Protein AF-A0A0B2RG25-F1 (afdb_monomer)

Solvent-accessible surface area (backbone atoms only — not comparable to full-atom values): 12872 Å² total; per-residue (Å²): 114,70,70,62,51,55,65,69,57,43,95,62,48,63,70,60,49,53,53,49,49,52,50,45,42,32,44,74,73,68,60,42,51,37,44,82,76,80,34,43,38,75,65,56,53,53,52,50,54,50,38,53,53,23,43,49,62,25,68,51,62,41,88,56,28,29,37,41,94,90,44,76,42,55,54,85,51,61,87,6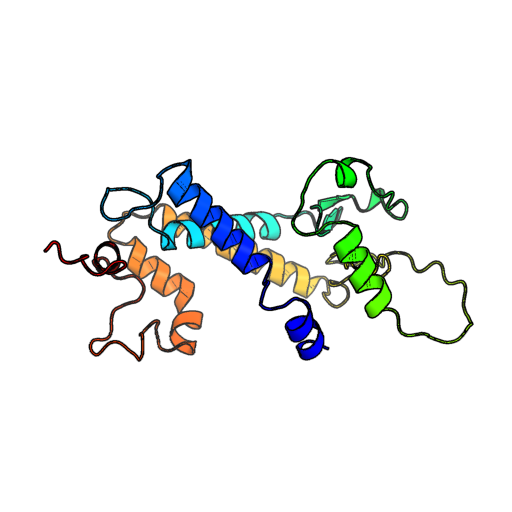9,76,65,79,59,75,78,67,77,79,59,95,51,98,77,37,67,67,58,47,50,55,51,33,64,68,69,54,69,97,69,75,97,80,77,96,64,86,65,59,59,60,84,48,60,35,34,28,51,36,85,71,37,75,46,38,38,76,24,61,85,40,47,66,70,54,46,52,51,51,28,48,52,27,37,50,49,22,54,51,50,51,55,43,74,71,44,60,77,88,55,31,34,65,47,49,50,63,74,41,38,73,61,26,67,76,53,60,54,51,42,58,92,91,46,98,64,85,50,66,72,52,48,84,63,63,55,74,67,83,60,80,79,77,79,82,127

Mean predicted aligned error: 12.82 Å

Foldseek 3Di:
DVVVCPVVCDVCPVVVVVLVVQVCCCVPPVVQDALPVVHDHSVNSVLVVLLCVLQDLLPDDLPQWAAEPVGIDGPVCPPCPPVPPVLVPDPDPCHPVNLVVVLVVPDDPDDDDDPDPLTQDRASHAYADSSDNSDGPCRPQHPVNSNVSSCVSNVLSVLSVVLVPDDPVCNLVSVCVSCVVVCVVVVQCADPPDPDGDHNRDPCVSPPPDDPPDDD

Organism: Glycine soja (NCBI:txid3848)

Sequence (216 aa):
MNFQVDQLVGKNHIFKHSIILIKAWCYYESRLLGGHHGLLSTYAVEILVLYIFLDYYGSFDWDHNYVSIWGPKPLSSLPEIAETPECDQGEFLLQKEFLRKYRNMCTFPSRASETMTHEFPVKFMNILDPLRNDNNLGRSVNIANLHRVRFALSYGARRLKQILTLPGENLGAALEKFFFSTLDRNGKGERADVVVPISPFYRSYFHLIFPKAKVD

Nearest PDB structures (foldseek):
  5a2y-assembly1_A  TM=8.322E-01  e=1.726E-01  Gallus gallus
  6p80-assembly1_A  TM=4.988E-01  e=1.009E-01  Escherichia coli MS 115-1
  6u7b-assembly1_A  TM=5.954E-01  e=1.726E-01  Escherichia coli MS 115-1
  7to3-assembly1_C  TM=7.030E-01  e=3.141E+00  Enterobacter cloacae

Secondary structure (DSSP, 8-state):
-HHHHHHHSTT--HHHHHHHHHHHIIIIIS--B-GGGTSB-HHHHHHHHHHHHHHHHHH--TTTEEEETTEEEEGGG-S-----GGGGSS--TT-HHHHHHHHHHH-----S-----------SS-BEETTEEEEETTTT--HHHHHHHHHHHHHHHHHHHHHHTS-HHHHHHHHHHHTHHHHHHTGGG--TT-SS---TT-GGGGTTSS------

Radius of gyration: 21.91 Å; Cα contacts (8 Å, |Δi|>4): 180; chains: 1; bounding box: 55×39×62 Å

InterPro domains:
  IPR058920 PAP/OAS1 substrate-binding-related domain [PF26180] (49-183)
  IPR058921 PAP/OAS1-related [PTHR45979] (4-194)

pLDDT: mean 72.46, std 18.89, range [28.72, 96.62]

Structure (mmCIF, N/CA/C/O backbone):
data_AF-A0A0B2RG25-F1
#
_entry.id   AF-A0A0B2RG25-F1
#
loop_
_atom_site.group_PDB
_atom_site.id
_atom_site.type_symbol
_atom_site.label_atom_id
_atom_site.label_alt_id
_atom_site.label_comp_id
_atom_site.label_asym_id
_atom_site.label_entity_id
_atom_site.label_seq_id
_atom_site.pdbx_PDB_ins_code
_atom_site.Cartn_x
_atom_site.Cartn_y
_atom_site.Cartn_z
_atom_site.occupancy
_atom_site.B_iso_or_equiv
_atom_site.auth_seq_id
_atom_site.auth_comp_id
_atom_site.auth_asym_id
_atom_site.auth_atom_id
_atom_site.pdbx_PDB_model_num
ATOM 1 N N . MET A 1 1 ? -10.586 -8.619 -20.896 1.00 34.94 1 MET A N 1
ATOM 2 C CA . MET A 1 1 ? -9.393 -8.988 -20.102 1.00 34.94 1 MET A CA 1
ATOM 3 C C . MET A 1 1 ? -9.720 -9.220 -18.625 1.00 34.94 1 MET A C 1
ATOM 5 O O . MET A 1 1 ? -9.490 -10.333 -18.186 1.00 34.94 1 MET A O 1
ATOM 9 N N . ASN A 1 2 ? -10.344 -8.283 -17.891 1.00 39.16 2 ASN A N 1
ATOM 10 C CA . ASN A 1 2 ? -10.716 -8.505 -16.473 1.00 39.16 2 ASN A CA 1
ATOM 11 C C . ASN A 1 2 ? -11.639 -9.720 -16.237 1.00 39.16 2 ASN A C 1
ATOM 13 O O . ASN A 1 2 ? -11.359 -10.539 -15.376 1.00 39.16 2 ASN A O 1
ATOM 17 N N . PHE A 1 3 ? -12.669 -9.918 -17.069 1.00 45.19 3 PHE A N 1
ATOM 18 C CA . PHE A 1 3 ? -13.659 -10.991 -16.859 1.00 45.19 3 PHE A CA 1
ATOM 19 C C . PHE A 1 3 ? -13.091 -12.421 -16.988 1.00 45.19 3 PHE A C 1
ATOM 21 O O . PHE A 1 3 ? -13.548 -13.338 -16.313 1.00 45.19 3 PHE A O 1
ATOM 28 N N . GLN A 1 4 ? -12.081 -12.616 -17.844 1.00 41.62 4 GLN A N 1
ATOM 29 C CA . GLN A 1 4 ? -11.434 -13.921 -18.045 1.00 41.62 4 GLN A CA 1
ATOM 30 C C . GLN A 1 4 ? -10.425 -14.236 -16.937 1.00 41.62 4 GLN A C 1
ATOM 32 O O . GLN A 1 4 ? -10.279 -15.395 -16.568 1.00 41.62 4 GLN A O 1
ATOM 37 N N . VAL A 1 5 ? -9.769 -13.216 -16.373 1.00 44.12 5 VAL A N 1
ATOM 38 C CA . VAL A 1 5 ? -8.895 -13.379 -15.202 1.00 44.12 5 VAL A CA 1
ATOM 39 C C . VAL A 1 5 ? -9.740 -13.683 -13.960 1.00 44.12 5 VAL A C 1
ATOM 41 O O . VAL A 1 5 ? -9.442 -14.639 -13.251 1.00 44.12 5 VAL A O 1
ATOM 44 N N . ASP A 1 6 ? -10.855 -12.971 -13.759 1.00 43.62 6 ASP A N 1
ATOM 45 C CA . ASP A 1 6 ? -11.772 -13.192 -12.630 1.00 43.62 6 ASP A CA 1
ATOM 46 C C . ASP A 1 6 ? -12.482 -14.561 -12.674 1.00 43.62 6 ASP A C 1
ATOM 48 O O . ASP A 1 6 ? -12.723 -15.167 -11.629 1.00 43.62 6 ASP A O 1
ATOM 52 N N . GLN A 1 7 ? -12.791 -15.096 -13.864 1.00 48.22 7 GLN A N 1
ATOM 53 C CA . GLN A 1 7 ? -13.348 -16.450 -14.000 1.00 48.22 7 GLN A CA 1
ATOM 54 C C . GLN A 1 7 ? -12.332 -17.559 -13.683 1.00 48.22 7 GLN A C 1
ATOM 56 O O . GLN A 1 7 ? -12.734 -18.630 -13.232 1.00 48.22 7 GLN A O 1
ATOM 61 N N . LEU A 1 8 ? -11.035 -17.323 -13.912 1.00 43.50 8 LEU A N 1
ATOM 62 C CA . LEU A 1 8 ? -10.010 -18.374 -13.912 1.00 43.50 8 LEU A CA 1
ATOM 63 C C . LEU A 1 8 ? -9.075 -18.354 -12.698 1.00 43.50 8 LEU A C 1
ATOM 65 O O . LEU A 1 8 ? -8.492 -19.377 -12.350 1.00 43.50 8 LEU A O 1
ATOM 69 N N . VAL A 1 9 ? -8.958 -17.212 -12.016 1.00 47.94 9 VAL A N 1
ATOM 70 C CA . VAL A 1 9 ? -8.419 -17.128 -10.646 1.00 47.94 9 VAL A CA 1
ATOM 71 C C . VAL A 1 9 ? -9.368 -17.836 -9.661 1.00 47.94 9 VAL A C 1
ATOM 73 O O . VAL A 1 9 ? -9.008 -18.106 -8.518 1.00 47.94 9 VAL A O 1
ATOM 76 N N . GLY A 1 10 ? -10.591 -18.177 -10.090 1.00 46.78 10 GLY A N 1
ATOM 77 C CA . GLY A 1 10 ? -11.680 -18.480 -9.174 1.00 46.78 10 GLY A CA 1
ATOM 78 C C . GLY A 1 10 ? -11.941 -17.257 -8.297 1.00 46.78 10 GLY A C 1
ATOM 79 O O . GLY A 1 10 ? -11.317 -16.210 -8.440 1.00 46.78 10 GLY A O 1
ATOM 80 N N . LYS A 1 11 ? -12.813 -17.357 -7.303 1.00 47.22 11 LYS A N 1
ATOM 81 C CA . LYS A 1 11 ? -13.028 -16.266 -6.336 1.00 47.22 11 LYS A CA 1
ATOM 82 C C . LYS A 1 11 ? -11.799 -16.010 -5.423 1.00 47.22 11 LYS A C 1
ATOM 84 O O . LYS A 1 11 ? -11.945 -15.427 -4.347 1.00 47.22 11 LYS A O 1
ATOM 89 N N . ASN A 1 12 ? -10.589 -16.415 -5.830 1.00 50.66 12 ASN A N 1
ATOM 90 C CA . ASN A 1 12 ? -9.350 -16.341 -5.064 1.00 50.66 12 ASN A CA 1
ATOM 91 C C . ASN A 1 12 ? -8.683 -14.972 -5.184 1.00 50.66 12 ASN A C 1
ATOM 93 O O . ASN A 1 12 ? -7.599 -14.805 -5.733 1.00 50.66 12 ASN A O 1
ATOM 97 N N . HIS A 1 13 ? -9.334 -13.954 -4.626 1.00 60.03 13 HIS A N 1
ATOM 98 C CA . HIS A 1 13 ? -8.718 -12.641 -4.493 1.00 60.03 13 HIS A CA 1
ATOM 99 C C . HIS A 1 13 ? -7.569 -12.720 -3.482 1.00 60.03 13 HIS A C 1
ATOM 101 O O . HIS A 1 13 ? -7.829 -12.807 -2.282 1.00 60.03 13 HIS A O 1
ATOM 107 N N . ILE A 1 14 ? -6.322 -12.670 -3.955 1.00 67.25 14 ILE A N 1
ATOM 108 C CA . ILE A 1 14 ? -5.106 -12.785 -3.128 1.00 67.25 14 ILE A CA 1
ATOM 109 C C . ILE A 1 14 ? -5.163 -11.812 -1.949 1.00 67.25 14 ILE A C 1
ATOM 111 O O . ILE A 1 14 ? -5.012 -12.222 -0.808 1.00 67.25 14 ILE A O 1
ATOM 115 N N . PHE A 1 15 ? -5.529 -10.553 -2.199 1.00 67.25 15 PHE A N 1
ATOM 116 C CA . PHE A 1 15 ? -5.671 -9.547 -1.146 1.00 67.25 15 PHE A CA 1
ATOM 117 C C . PHE A 1 15 ? -6.743 -9.900 -0.099 1.00 67.25 15 PHE A C 1
ATOM 119 O O . PHE A 1 15 ? -6.515 -9.749 1.100 1.00 67.25 15 PHE A O 1
ATOM 126 N N . LYS A 1 16 ? -7.904 -10.422 -0.527 1.00 64.25 16 LYS A N 1
ATOM 127 C CA . LYS A 1 16 ? -8.953 -10.855 0.413 1.00 64.25 16 LYS A CA 1
ATOM 128 C C . LYS A 1 16 ? -8.481 -12.060 1.228 1.00 64.25 16 LYS A C 1
ATOM 130 O O . LYS A 1 16 ? -8.735 -12.094 2.424 1.00 64.25 16 LYS A O 1
ATOM 135 N N . HIS A 1 17 ? -7.759 -12.998 0.613 1.00 66.50 17 HIS A N 1
ATOM 136 C CA . HIS A 1 17 ? -7.166 -14.142 1.308 1.00 66.50 17 HIS A CA 1
ATOM 137 C C . HIS A 1 17 ? -6.087 -13.705 2.297 1.00 66.50 17 HIS A C 1
ATOM 139 O O . HIS A 1 17 ? -6.098 -14.187 3.419 1.00 66.50 17 HIS A O 1
ATOM 145 N N . SER A 1 18 ? -5.225 -12.745 1.951 1.00 75.44 18 SER A N 1
ATOM 146 C CA . SER A 1 18 ? -4.244 -12.178 2.884 1.00 75.44 18 SER A CA 1
ATOM 147 C C . SER A 1 18 ? -4.927 -11.546 4.098 1.00 75.44 18 SER A C 1
ATOM 149 O O . SER A 1 18 ? -4.541 -11.830 5.226 1.00 75.44 18 SER A O 1
ATOM 151 N N . ILE A 1 19 ? -5.995 -10.763 3.897 1.00 76.19 19 ILE A N 1
ATOM 152 C CA . ILE A 1 19 ? -6.784 -10.206 5.009 1.00 76.19 19 ILE A CA 1
ATOM 153 C C . ILE A 1 19 ? -7.444 -11.320 5.834 1.00 76.19 19 ILE A C 1
ATOM 155 O O . ILE A 1 19 ? -7.434 -11.253 7.060 1.00 76.19 19 ILE A O 1
ATOM 159 N N . ILE A 1 20 ? -8.012 -12.345 5.191 1.00 73.62 20 ILE A N 1
ATOM 160 C CA . ILE A 1 20 ? -8.631 -13.488 5.878 1.00 73.62 20 ILE A CA 1
ATOM 161 C C . ILE A 1 20 ? -7.594 -14.267 6.691 1.00 73.62 20 ILE A C 1
ATOM 163 O O . ILE A 1 20 ? -7.885 -14.612 7.827 1.00 73.62 20 ILE A O 1
ATOM 167 N N . LEU A 1 21 ? -6.394 -14.505 6.160 1.00 76.50 21 LEU A N 1
ATOM 168 C CA . LEU A 1 21 ? -5.313 -15.205 6.856 1.00 76.50 21 LEU A CA 1
ATOM 169 C C . LEU A 1 21 ? -4.800 -14.404 8.051 1.00 76.50 21 LEU A C 1
ATOM 171 O O . LEU A 1 21 ? -4.651 -14.967 9.130 1.00 76.50 21 LEU A O 1
ATOM 175 N N . ILE A 1 22 ? -4.611 -13.088 7.898 1.00 79.50 22 ILE A N 1
ATOM 176 C CA . ILE A 1 22 ? -4.257 -12.203 9.017 1.00 79.50 22 ILE A CA 1
ATOM 177 C C . ILE A 1 22 ? -5.343 -12.281 10.095 1.00 79.50 22 ILE A C 1
ATOM 179 O O . ILE A 1 22 ? -5.039 -12.489 11.266 1.00 79.50 22 ILE A O 1
ATOM 183 N N . LYS A 1 23 ? -6.623 -12.195 9.710 1.00 74.44 23 LYS A N 1
ATOM 184 C CA . LYS A 1 23 ? -7.743 -12.352 10.647 1.00 74.44 23 LYS A CA 1
ATOM 185 C C . LYS A 1 23 ? -7.765 -13.736 11.299 1.00 74.44 23 LYS A C 1
ATOM 187 O O . LYS A 1 23 ? -7.984 -13.821 12.499 1.00 74.44 23 LYS A O 1
ATOM 192 N N . ALA A 1 24 ? -7.529 -14.805 10.545 1.00 71.44 24 ALA A N 1
ATOM 193 C CA . ALA A 1 24 ? -7.516 -16.172 11.053 1.00 71.44 24 ALA A CA 1
ATOM 194 C C . ALA A 1 24 ? -6.384 -16.372 12.065 1.00 71.44 24 ALA A C 1
ATOM 196 O O . ALA A 1 24 ? -6.633 -16.894 13.144 1.00 71.44 24 ALA A O 1
ATOM 197 N N . TRP A 1 25 ? -5.180 -15.872 11.786 1.00 79.88 25 TRP A N 1
ATOM 198 C CA . TRP A 1 25 ? -4.069 -15.903 12.737 1.00 79.88 25 TRP A CA 1
ATOM 199 C C . TRP A 1 25 ? -4.361 -15.061 13.989 1.00 79.88 25 TRP A C 1
ATOM 201 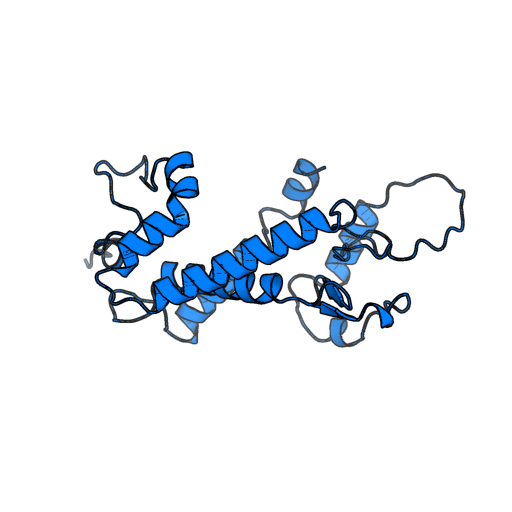O O . TRP A 1 25 ? -4.117 -15.495 15.117 1.00 79.88 25 TRP A O 1
ATOM 211 N N . CYS A 1 26 ? -4.953 -13.873 13.820 1.00 77.62 26 CYS A N 1
ATOM 212 C CA . CYS A 1 26 ? -5.373 -13.054 14.955 1.00 77.62 26 CYS A CA 1
ATOM 213 C C . CYS A 1 26 ? -6.459 -13.740 15.806 1.00 77.62 26 CYS A C 1
ATOM 215 O O . CYS A 1 26 ? -6.506 -13.534 17.015 1.00 77.62 26 CYS A O 1
ATOM 217 N N . TYR A 1 27 ? -7.329 -14.550 15.200 1.00 70.81 27 TYR A N 1
ATOM 218 C CA . TYR A 1 27 ? -8.429 -15.225 15.889 1.00 70.81 27 TYR A CA 1
ATOM 219 C C . TYR A 1 27 ? -8.002 -16.550 16.528 1.00 70.81 27 TYR A C 1
ATOM 221 O O . TYR A 1 27 ? -8.159 -16.736 17.733 1.00 70.81 27 TYR A O 1
ATOM 229 N N . TYR A 1 28 ? -7.469 -17.467 15.723 1.00 66.38 28 TYR A N 1
ATOM 230 C CA . TYR A 1 28 ? -7.209 -18.849 16.113 1.00 66.38 28 TYR A CA 1
ATOM 231 C C . TYR A 1 28 ? -5.872 -19.015 16.835 1.00 66.38 28 TYR A C 1
ATOM 233 O O . TYR A 1 28 ? -5.821 -19.723 17.838 1.00 66.38 28 TYR A O 1
ATOM 241 N N . GLU A 1 29 ? -4.820 -18.334 16.375 1.00 73.75 29 GLU A N 1
ATOM 242 C CA . GLU A 1 29 ? -3.462 -18.558 16.886 1.00 73.75 29 GLU A CA 1
ATOM 243 C C . GLU A 1 29 ? -3.130 -17.636 18.059 1.00 73.75 29 GLU A C 1
ATOM 245 O O . GLU A 1 29 ? -2.776 -18.081 19.147 1.00 73.75 29 GLU A O 1
ATOM 250 N N . SER A 1 30 ? -3.279 -16.327 17.865 1.00 75.25 30 SER A N 1
ATOM 251 C CA . SER A 1 30 ? -2.853 -15.335 18.863 1.00 75.25 30 SER A CA 1
ATOM 252 C C . SER A 1 30 ? -3.959 -14.913 19.832 1.00 75.25 30 SER A C 1
ATOM 254 O O . SER A 1 30 ? -3.673 -14.240 20.821 1.00 75.25 30 SER A O 1
ATOM 256 N N . ARG A 1 31 ? -5.216 -15.312 19.570 1.00 80.12 31 ARG A N 1
ATOM 257 C CA . ARG A 1 31 ? -6.408 -14.933 20.354 1.00 80.12 31 ARG A CA 1
ATOM 258 C C . ARG A 1 31 ? -6.488 -13.421 20.603 1.00 80.12 31 ARG A C 1
ATOM 260 O O . ARG A 1 31 ? -6.896 -12.974 21.668 1.00 80.12 31 ARG A O 1
ATOM 267 N N . LEU A 1 32 ? -6.079 -12.633 19.611 1.00 75.69 32 LEU A N 1
ATOM 268 C CA . LEU A 1 32 ? -6.083 -11.172 19.634 1.00 75.69 32 LEU A CA 1
ATOM 269 C C . LEU A 1 32 ? -7.393 -10.578 19.118 1.00 75.69 32 LEU A C 1
ATOM 271 O O . LEU A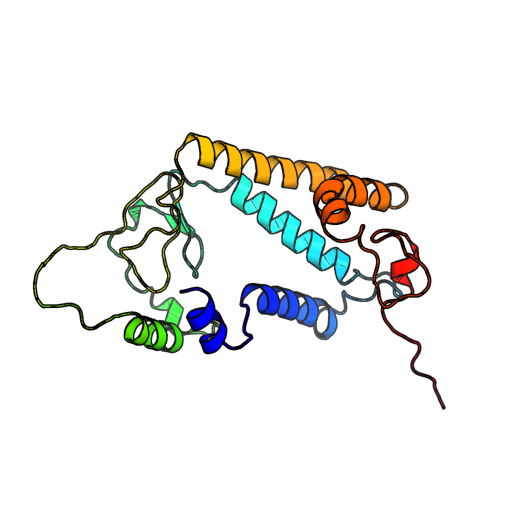 1 32 ? -7.539 -9.360 19.159 1.00 75.69 32 LEU A O 1
ATOM 275 N N . LEU A 1 33 ? -8.334 -11.391 18.624 1.00 72.94 33 LEU A N 1
ATOM 276 C CA . LEU A 1 33 ? -9.627 -10.923 18.127 1.00 72.94 33 LEU A CA 1
ATOM 277 C C . LEU A 1 33 ? -10.759 -11.173 19.120 1.00 72.94 33 LEU A C 1
ATOM 279 O O . LEU A 1 33 ? -10.980 -12.294 19.563 1.00 72.94 33 LEU A O 1
ATOM 283 N N . GLY A 1 34 ? -11.525 -10.123 19.412 1.00 64.75 34 GLY A N 1
ATOM 284 C CA . GLY A 1 34 ? -12.665 -10.203 20.320 1.00 64.75 34 GLY A CA 1
ATOM 285 C C . GLY A 1 34 ? -12.928 -8.883 21.024 1.00 64.75 34 GLY A C 1
ATOM 286 O O . GLY A 1 34 ? -12.651 -8.756 22.212 1.00 64.75 34 GLY A O 1
ATOM 287 N N . GLY A 1 35 ? -13.508 -7.913 20.312 1.00 60.56 35 GLY A N 1
ATOM 288 C CA . GLY A 1 35 ? -13.833 -6.595 20.872 1.00 60.56 35 GLY A CA 1
ATOM 289 C C . GLY A 1 35 ? -14.627 -6.647 22.190 1.00 60.56 35 GLY A C 1
ATOM 290 O O . GLY A 1 35 ? -14.431 -5.803 23.056 1.00 60.56 35 GLY A O 1
ATOM 291 N N . HIS A 1 36 ? -15.454 -7.684 22.372 1.00 55.62 36 HIS A N 1
ATOM 292 C CA . HIS A 1 36 ? -16.180 -7.989 23.619 1.00 55.62 36 HIS A CA 1
ATOM 293 C C . HIS A 1 36 ? -15.331 -8.340 24.815 1.00 55.62 36 HIS A C 1
ATOM 295 O O . HIS A 1 36 ? -15.744 -8.148 25.953 1.00 55.62 36 HIS A O 1
ATOM 301 N N . HIS A 1 37 ? -14.169 -8.903 24.547 1.00 61.69 37 HIS A N 1
ATOM 302 C CA . HIS A 1 37 ? -13.262 -9.440 25.541 1.00 61.69 37 HIS A CA 1
ATOM 303 C C . HIS A 1 37 ? -12.077 -8.492 25.771 1.00 61.69 37 HIS A C 1
ATOM 305 O O . HIS A 1 37 ? -11.067 -8.906 26.326 1.00 61.69 37 HIS A O 1
ATOM 311 N N . GLY A 1 38 ? -12.184 -7.229 25.329 1.00 60.34 38 GLY A N 1
ATOM 312 C CA . GLY A 1 38 ? -11.096 -6.249 25.411 1.00 60.34 38 GLY A CA 1
ATOM 313 C C . GLY A 1 38 ? -9.961 -6.496 24.411 1.00 60.34 38 GLY A C 1
ATOM 314 O O . GLY A 1 38 ? -8.867 -5.970 24.589 1.00 60.34 38 GLY A O 1
ATOM 315 N N . LEU A 1 39 ? -10.208 -7.299 23.372 1.00 72.12 39 LEU A N 1
ATOM 316 C CA . LEU A 1 39 ? -9.246 -7.648 22.326 1.00 72.12 39 LEU A CA 1
ATOM 317 C C . LEU A 1 39 ? -9.517 -6.836 21.044 1.00 72.12 39 LEU A C 1
ATOM 319 O O . LEU A 1 39 ? -10.503 -6.101 20.952 1.00 72.12 39 LEU A O 1
ATOM 323 N N . LEU A 1 40 ? -8.658 -6.947 20.026 1.00 71.31 40 LEU A N 1
ATOM 324 C CA . LEU A 1 40 ? -8.816 -6.196 18.778 1.00 71.31 40 LEU A CA 1
ATOM 325 C C . LEU A 1 40 ? -10.121 -6.582 18.069 1.00 71.31 40 LEU A C 1
ATOM 327 O O . LEU A 1 40 ? -10.526 -7.745 18.019 1.00 71.31 40 LEU A O 1
ATOM 331 N N . SER A 1 41 ? -10.805 -5.598 17.490 1.00 78.12 41 SER A N 1
ATOM 332 C CA . SER A 1 41 ? -11.904 -5.882 16.570 1.00 78.12 41 SER A CA 1
ATOM 333 C C . SER A 1 41 ? -11.349 -6.296 15.205 1.00 78.12 41 SER A C 1
ATOM 335 O O . SER A 1 41 ? -10.248 -5.908 14.811 1.00 78.12 41 SER A O 1
ATOM 337 N N . THR A 1 42 ? -12.132 -7.056 14.440 1.00 73.31 42 THR A N 1
ATOM 338 C CA . THR A 1 42 ? -11.805 -7.387 13.041 1.00 73.31 42 THR A CA 1
ATOM 339 C C . THR A 1 42 ? -11.582 -6.133 12.200 1.00 73.31 42 THR A C 1
ATOM 341 O O . THR A 1 42 ? -10.707 -6.108 11.341 1.00 73.31 42 THR A O 1
ATOM 344 N N . TYR A 1 43 ? -12.336 -5.083 12.507 1.00 75.06 43 TYR A N 1
ATOM 345 C CA . TYR A 1 43 ? -12.213 -3.766 11.912 1.00 75.06 43 TYR A CA 1
ATOM 346 C C . TYR A 1 43 ? -10.883 -3.074 12.261 1.00 75.06 43 TYR A C 1
ATOM 348 O O . TYR A 1 43 ? -10.230 -2.506 11.388 1.00 75.06 43 TYR A O 1
ATOM 356 N N . ALA A 1 44 ? -10.419 -3.173 13.513 1.00 75.75 44 ALA A N 1
ATOM 357 C CA . ALA A 1 44 ? -9.111 -2.642 13.900 1.00 75.75 44 ALA A CA 1
ATOM 358 C C . ALA A 1 44 ? -7.976 -3.300 13.100 1.00 75.75 44 ALA A C 1
ATOM 360 O O . ALA A 1 44 ? -7.072 -2.606 12.641 1.00 75.75 44 ALA A O 1
ATOM 361 N N . VAL A 1 45 ? -8.056 -4.612 12.855 1.00 80.31 45 VAL A N 1
ATOM 362 C CA . VAL A 1 45 ? -7.078 -5.325 12.018 1.00 80.31 45 VAL A CA 1
ATOM 363 C C . VAL A 1 45 ? -7.074 -4.800 10.579 1.00 80.31 45 VAL A C 1
ATOM 365 O O . VAL A 1 45 ? -6.008 -4.565 10.018 1.00 80.31 45 VAL A O 1
ATOM 368 N N . GLU A 1 46 ? -8.239 -4.547 9.984 1.00 82.94 46 GLU A N 1
ATOM 369 C CA . GLU A 1 46 ? -8.330 -3.980 8.629 1.00 82.94 46 GLU A CA 1
ATOM 370 C C . GLU A 1 46 ? -7.725 -2.575 8.541 1.00 82.94 46 GLU A C 1
ATOM 372 O O . GLU A 1 46 ? -7.006 -2.264 7.590 1.00 82.94 46 GLU A O 1
ATOM 377 N N . ILE A 1 47 ? -7.967 -1.741 9.554 1.00 84.56 47 ILE A N 1
ATOM 378 C CA . ILE A 1 47 ? -7.404 -0.390 9.627 1.00 84.56 47 ILE A CA 1
ATOM 379 C C . ILE A 1 47 ? -5.884 -0.422 9.790 1.00 84.56 47 ILE A C 1
ATOM 381 O O . ILE A 1 47 ? -5.193 0.384 9.166 1.00 84.56 47 ILE A O 1
ATOM 385 N N . LEU A 1 48 ? -5.347 -1.374 10.557 1.00 85.25 48 LEU A N 1
ATOM 386 C CA . LEU A 1 48 ? -3.903 -1.578 10.675 1.00 85.25 48 LEU A CA 1
ATOM 387 C C . LEU A 1 48 ? -3.282 -2.036 9.351 1.00 85.25 48 LEU A C 1
ATOM 389 O O . LEU A 1 48 ? -2.254 -1.495 8.948 1.00 85.25 48 LEU A O 1
ATOM 393 N N . VAL A 1 49 ? -3.919 -2.972 8.639 1.00 87.75 49 VAL A N 1
ATOM 394 C CA . VAL A 1 49 ? -3.457 -3.417 7.312 1.00 87.75 49 VAL A CA 1
ATOM 395 C C . VAL A 1 49 ? -3.435 -2.250 6.324 1.00 87.75 49 VAL A C 1
ATOM 397 O O . VAL A 1 49 ? -2.447 -2.065 5.612 1.00 87.75 49 VAL A O 1
ATOM 400 N N . LEU A 1 50 ? -4.484 -1.421 6.311 1.00 87.88 50 LEU A N 1
ATOM 401 C CA . LEU A 1 50 ? -4.514 -0.213 5.489 1.00 87.88 50 LEU A CA 1
ATOM 402 C C . LEU A 1 50 ? -3.400 0.765 5.884 1.00 87.88 50 LEU A C 1
ATOM 404 O O . LEU A 1 50 ? -2.715 1.284 5.007 1.00 87.88 50 LEU A O 1
ATOM 408 N N . TYR A 1 51 ? -3.202 1.012 7.181 1.00 88.12 51 TYR A N 1
ATOM 409 C CA . TYR A 1 51 ? -2.150 1.904 7.669 1.00 88.12 51 TYR A CA 1
ATOM 410 C C . TYR A 1 51 ? -0.762 1.461 7.194 1.00 88.12 51 TYR A C 1
ATOM 412 O O . TYR A 1 51 ? -0.036 2.270 6.620 1.00 88.12 51 TYR A O 1
ATOM 420 N N . ILE A 1 52 ? -0.432 0.177 7.363 1.00 87.25 52 ILE A N 1
ATOM 421 C CA . ILE A 1 52 ? 0.845 -0.401 6.926 1.00 87.25 52 ILE A CA 1
ATOM 422 C C . ILE A 1 52 ? 1.028 -0.217 5.417 1.00 87.25 52 ILE A C 1
ATOM 424 O O . ILE A 1 52 ? 2.092 0.207 4.972 1.00 87.25 52 ILE A O 1
ATOM 428 N N . PHE A 1 53 ? -0.016 -0.479 4.625 1.00 90.12 53 PHE A N 1
ATOM 429 C CA . PHE A 1 53 ? 0.032 -0.296 3.175 1.00 90.12 53 PHE A CA 1
ATOM 430 C C . PHE A 1 53 ? 0.321 1.162 2.778 1.00 90.12 53 PHE A C 1
ATOM 432 O O . PHE A 1 53 ? 1.178 1.417 1.929 1.00 90.12 53 PHE A O 1
ATOM 439 N N . LEU A 1 54 ? -0.391 2.119 3.385 1.00 91.88 54 LEU A N 1
ATOM 440 C CA . LEU A 1 54 ? -0.232 3.547 3.099 1.00 91.88 54 LEU A CA 1
ATOM 441 C C . LEU A 1 54 ? 1.168 4.048 3.476 1.00 91.88 54 LEU A C 1
ATOM 443 O O . LEU A 1 54 ? 1.783 4.784 2.704 1.00 91.88 54 LEU A O 1
ATOM 447 N N . ASP A 1 55 ? 1.659 3.654 4.651 1.00 90.94 55 ASP A N 1
ATOM 448 C CA . ASP A 1 55 ? 2.958 4.073 5.182 1.00 90.94 55 ASP A CA 1
ATOM 449 C C . ASP A 1 55 ? 4.112 3.520 4.334 1.00 90.94 55 ASP A C 1
ATOM 451 O O . ASP A 1 55 ? 5.000 4.266 3.903 1.00 90.94 55 ASP A O 1
ATOM 455 N N . TYR A 1 56 ? 4.033 2.231 3.992 1.00 92.06 56 TYR A N 1
ATOM 456 C CA . TYR A 1 56 ? 5.031 1.551 3.176 1.00 92.06 56 TYR A CA 1
ATOM 457 C C . TYR A 1 56 ? 5.140 2.168 1.777 1.00 92.06 56 TYR A C 1
ATOM 459 O O . TYR A 1 56 ? 6.201 2.653 1.392 1.00 92.06 56 TYR A O 1
ATOM 467 N N . TYR A 1 57 ? 4.045 2.222 1.010 1.00 92.25 57 TYR A N 1
ATOM 468 C CA . TYR A 1 57 ? 4.104 2.709 -0.375 1.00 92.25 57 TYR A CA 1
ATOM 469 C C . TYR A 1 57 ? 4.170 4.237 -0.504 1.00 92.25 57 TYR A C 1
ATOM 471 O O . TYR A 1 57 ? 4.575 4.743 -1.555 1.00 92.25 57 TYR A O 1
ATOM 479 N N . GLY A 1 58 ? 3.809 4.985 0.544 1.00 90.69 58 GLY A N 1
ATOM 480 C CA . GLY A 1 58 ? 4.009 6.434 0.600 1.00 90.69 58 GLY A CA 1
ATOM 481 C C . GLY A 1 58 ? 5.484 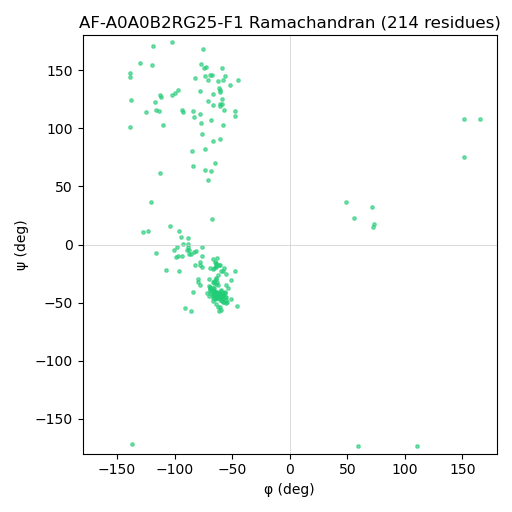6.825 0.704 1.00 90.69 58 GLY A C 1
ATOM 482 O O . GLY A 1 58 ? 5.914 7.787 0.061 1.00 90.69 58 GLY A O 1
ATOM 483 N N . SER A 1 59 ? 6.259 6.049 1.465 1.00 91.31 59 SER A N 1
ATOM 484 C CA . SER A 1 59 ? 7.694 6.264 1.683 1.00 91.31 59 SER A CA 1
ATOM 485 C C . SER A 1 59 ? 8.599 5.430 0.771 1.00 91.31 59 SER A C 1
ATOM 487 O O . SER A 1 59 ? 9.792 5.714 0.698 1.00 91.31 59 SER A O 1
ATOM 489 N N . PHE A 1 60 ? 8.041 4.461 0.037 1.00 93.25 60 PHE A N 1
ATOM 490 C CA . PHE A 1 60 ? 8.785 3.565 -0.845 1.00 93.25 60 PHE A CA 1
ATOM 491 C C . PHE A 1 60 ? 9.704 4.305 -1.823 1.00 93.25 60 PHE A C 1
ATOM 493 O O . PHE A 1 60 ? 9.322 5.302 -2.445 1.00 93.25 60 PHE A O 1
ATOM 500 N N . ASP A 1 61 ? 10.918 3.794 -1.986 1.00 94.12 61 ASP A N 1
ATOM 501 C CA . ASP A 1 61 ? 11.926 4.350 -2.880 1.00 94.12 61 ASP A CA 1
ATOM 502 C C . ASP A 1 61 ? 11.735 3.838 -4.316 1.00 94.12 61 ASP A C 1
ATOM 504 O O . ASP A 1 61 ? 12.388 2.896 -4.769 1.00 94.12 61 ASP A O 1
ATOM 508 N N . TRP A 1 62 ? 10.789 4.469 -5.013 1.00 94.06 62 TRP A N 1
ATOM 509 C CA . TRP A 1 62 ? 10.461 4.204 -6.416 1.00 94.06 62 TRP A CA 1
ATOM 510 C C . TRP A 1 62 ? 11.601 4.528 -7.395 1.00 94.06 62 TRP A C 1
ATOM 512 O O . TRP A 1 62 ? 11.578 4.023 -8.517 1.00 94.06 62 TRP A O 1
ATOM 522 N N . ASP A 1 63 ? 12.580 5.338 -6.979 1.00 93.75 63 ASP A N 1
ATOM 523 C CA . ASP A 1 63 ? 13.667 5.805 -7.843 1.00 93.75 63 ASP A CA 1
ATOM 524 C C . ASP A 1 63 ? 14.753 4.736 -8.015 1.00 93.75 63 ASP A C 1
ATOM 526 O O . ASP A 1 63 ? 15.375 4.651 -9.073 1.00 93.75 63 ASP A O 1
ATOM 530 N N . HIS A 1 64 ? 14.939 3.881 -7.003 1.00 94.00 64 HIS A N 1
ATOM 531 C CA . HIS A 1 64 ? 15.971 2.838 -7.010 1.00 94.00 64 HIS A CA 1
ATOM 532 C C . HIS A 1 64 ? 15.416 1.414 -6.983 1.00 94.00 64 HIS A C 1
ATOM 534 O O . HIS A 1 64 ? 16.189 0.467 -7.135 1.00 94.00 64 HIS A O 1
ATOM 540 N N . ASN A 1 65 ? 14.104 1.228 -6.809 1.00 93.19 65 ASN A N 1
ATOM 541 C CA . ASN A 1 65 ? 13.501 -0.095 -6.649 1.00 93.19 65 ASN A CA 1
ATOM 542 C C . ASN A 1 65 ? 12.307 -0.331 -7.580 1.00 93.19 65 ASN A C 1
ATOM 544 O O . ASN A 1 65 ? 11.608 0.588 -8.009 1.00 93.19 65 ASN A O 1
ATOM 548 N N . TYR A 1 66 ? 12.038 -1.608 -7.836 1.00 92.19 66 TYR A N 1
ATOM 549 C CA . TYR A 1 66 ? 10.793 -2.092 -8.417 1.00 92.19 66 TYR A CA 1
ATOM 550 C C . TYR A 1 66 ? 10.090 -3.056 -7.463 1.00 92.19 66 TYR A C 1
ATOM 552 O O . TYR A 1 66 ? 10.711 -3.701 -6.619 1.00 92.19 66 TYR A O 1
ATOM 560 N N . VAL A 1 67 ? 8.772 -3.156 -7.594 1.00 91.62 67 VAL A N 1
ATOM 561 C CA . VAL A 1 67 ? 7.939 -4.060 -6.799 1.00 91.62 67 VAL A CA 1
ATOM 562 C C . VAL A 1 67 ? 7.641 -5.308 -7.615 1.00 91.62 67 VAL A C 1
ATOM 564 O O . VAL A 1 67 ? 7.183 -5.208 -8.750 1.00 91.62 67 VAL A O 1
ATOM 567 N N . SER A 1 68 ? 7.857 -6.482 -7.032 1.00 86.69 68 SER A N 1
ATOM 568 C CA . SER A 1 68 ? 7.404 -7.767 -7.566 1.00 86.69 68 SER A CA 1
ATOM 569 C C . SER A 1 68 ? 6.441 -8.441 -6.587 1.00 86.69 68 SER A C 1
ATOM 571 O O . SER A 1 68 ? 6.315 -8.017 -5.438 1.00 86.69 68 SER A O 1
ATOM 573 N N . ILE A 1 69 ? 5.797 -9.532 -7.007 1.00 80.88 69 ILE A N 1
ATOM 574 C CA . ILE A 1 69 ? 4.982 -10.366 -6.102 1.00 80.88 69 ILE A CA 1
ATOM 575 C C . ILE A 1 69 ? 5.794 -10.996 -4.960 1.00 80.88 69 ILE A C 1
ATOM 577 O O . ILE A 1 69 ? 5.218 -11.412 -3.961 1.00 80.88 69 ILE A O 1
ATOM 581 N N . TRP A 1 70 ? 7.120 -11.035 -5.099 1.00 78.12 70 TRP A N 1
ATOM 582 C CA . TRP A 1 70 ? 8.059 -11.540 -4.098 1.00 78.12 70 TRP A CA 1
ATOM 583 C C . TRP A 1 70 ? 8.579 -10.438 -3.171 1.00 78.12 70 TRP A C 1
ATOM 585 O O . TRP A 1 70 ? 9.388 -10.704 -2.291 1.00 78.12 70 TRP A O 1
ATOM 595 N N . GLY A 1 71 ? 8.130 -9.197 -3.377 1.00 82.12 71 GLY A N 1
ATOM 596 C CA . GLY A 1 71 ? 8.591 -8.028 -2.642 1.00 82.12 71 GLY A CA 1
ATOM 597 C C . GLY A 1 71 ? 9.427 -7.065 -3.491 1.00 82.12 71 GLY A C 1
ATOM 598 O O . GLY A 1 71 ? 9.512 -7.213 -4.721 1.00 82.12 71 GLY A O 1
ATOM 599 N N . PRO A 1 72 ? 9.994 -6.032 -2.847 1.00 88.69 72 PRO A N 1
ATOM 600 C CA . PRO A 1 72 ? 10.793 -5.016 -3.512 1.00 88.69 72 PRO A CA 1
ATOM 601 C C . PRO A 1 72 ? 12.165 -5.555 -3.919 1.00 88.69 72 PRO A C 1
ATOM 603 O O . PRO A 1 72 ? 12.766 -6.361 -3.211 1.00 88.69 72 PRO A O 1
ATOM 606 N N . LYS A 1 73 ? 12.670 -5.084 -5.054 1.00 88.56 73 LYS A N 1
ATOM 607 C CA . LYS A 1 73 ? 13.990 -5.433 -5.578 1.00 88.56 73 LYS A CA 1
ATOM 608 C C . LYS A 1 73 ? 14.678 -4.186 -6.142 1.00 88.56 73 LYS A C 1
ATOM 610 O O . LYS A 1 73 ? 13.987 -3.317 -6.681 1.00 88.56 73 LYS A O 1
ATOM 615 N N . PRO A 1 74 ? 16.013 -4.087 -6.055 1.00 91.62 74 PRO A N 1
ATOM 616 C CA . PRO A 1 74 ? 16.733 -2.937 -6.580 1.00 91.62 74 PRO A CA 1
ATOM 617 C C . PRO A 1 74 ? 16.728 -2.953 -8.111 1.00 91.62 74 PRO A C 1
ATOM 619 O O . PRO A 1 74 ? 16.886 -4.006 -8.728 1.00 91.62 74 PRO A O 1
ATOM 622 N N . LEU A 1 75 ? 16.594 -1.789 -8.745 1.00 90.69 75 LEU A N 1
ATOM 623 C CA . LEU A 1 75 ? 16.645 -1.651 -10.207 1.00 90.69 75 LEU A CA 1
ATOM 624 C C . LEU A 1 75 ? 18.002 -2.079 -10.781 1.00 90.69 75 LEU A C 1
ATOM 626 O O . LEU A 1 75 ? 18.054 -2.558 -11.908 1.00 90.69 75 LEU A O 1
ATOM 630 N N . SER A 1 76 ? 19.075 -1.990 -9.991 1.00 88.56 76 SER A N 1
ATOM 631 C CA . SER A 1 76 ? 20.404 -2.496 -10.355 1.00 88.56 76 SER A CA 1
ATOM 632 C C . SER A 1 76 ? 20.476 -4.020 -10.513 1.00 88.56 76 SER A C 1
ATOM 634 O O . SER A 1 76 ? 21.445 -4.506 -11.081 1.00 88.56 76 SER A O 1
ATOM 636 N N . SER A 1 77 ? 19.476 -4.775 -10.034 1.00 85.38 77 SER A N 1
ATOM 637 C CA . SER A 1 77 ? 19.394 -6.233 -10.242 1.00 85.38 77 SER A CA 1
ATOM 638 C C . SER A 1 77 ? 18.828 -6.638 -11.610 1.00 85.38 77 SER A C 1
ATOM 640 O O . SER A 1 77 ? 18.790 -7.821 -11.932 1.00 85.38 77 SER A O 1
ATOM 642 N N . LEU A 1 78 ? 18.359 -5.687 -12.425 1.00 82.88 78 LEU A N 1
ATOM 643 C CA . LEU A 1 78 ? 17.892 -5.957 -13.790 1.00 82.88 78 LEU A CA 1
ATOM 644 C C . LEU A 1 78 ? 19.089 -6.023 -14.764 1.00 82.88 78 LEU A C 1
ATOM 646 O O . LEU A 1 78 ? 20.014 -5.228 -14.600 1.00 82.88 78 LEU A O 1
ATOM 650 N N . PRO A 1 79 ? 19.094 -6.90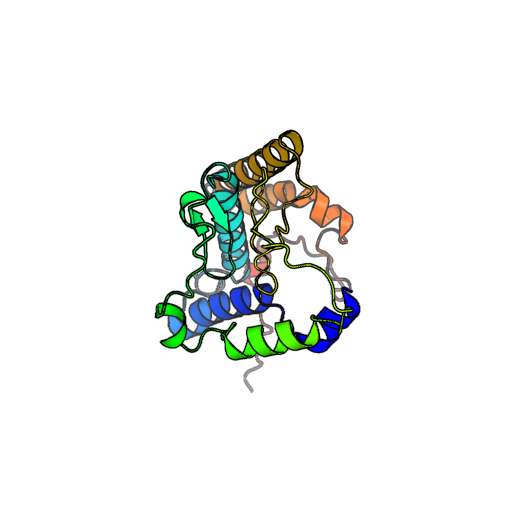2 -15.795 1.00 62.53 79 PRO A N 1
ATOM 651 C CA . PRO A 1 79 ? 18.039 -7.823 -16.240 1.00 62.53 79 PRO A CA 1
ATOM 652 C C . PRO A 1 79 ? 18.162 -9.245 -15.669 1.00 62.53 79 PRO A C 1
ATOM 654 O O . PRO A 1 79 ? 17.398 -10.125 -16.068 1.00 62.53 79 PRO A O 1
ATOM 657 N N . GLU A 1 80 ? 19.100 -9.486 -14.752 1.00 61.19 80 GLU A N 1
ATOM 658 C CA . GLU A 1 80 ? 19.321 -10.779 -14.103 1.00 61.19 80 GLU A CA 1
ATOM 659 C C . GLU A 1 80 ? 18.199 -11.051 -13.084 1.00 61.19 80 GLU A C 1
ATOM 661 O O . GLU A 1 80 ? 18.397 -11.155 -11.875 1.00 61.19 80 GLU A O 1
ATOM 666 N N . ILE A 1 81 ? 16.965 -11.189 -13.584 1.00 58.72 81 ILE A N 1
ATOM 667 C CA . ILE A 1 81 ? 15.826 -11.771 -12.871 1.00 58.72 81 ILE A CA 1
ATOM 668 C C . ILE A 1 81 ? 16.107 -13.278 -12.764 1.00 58.72 81 ILE A C 1
ATOM 670 O O . ILE A 1 81 ? 15.347 -14.113 -13.250 1.00 58.72 81 ILE A O 1
ATOM 674 N N . ALA A 1 82 ? 17.257 -13.639 -12.192 1.00 50.91 82 ALA A N 1
ATOM 675 C CA . ALA A 1 82 ? 17.539 -14.991 -11.779 1.00 50.91 82 ALA A CA 1
ATOM 676 C C . ALA A 1 82 ? 16.447 -15.348 -10.772 1.00 50.91 82 ALA A C 1
ATOM 678 O O . ALA A 1 82 ? 16.230 -14.647 -9.777 1.00 50.91 82 ALA A O 1
ATOM 679 N N . GLU A 1 83 ? 15.691 -16.395 -11.088 1.00 53.88 83 GLU A N 1
ATOM 680 C CA . GLU A 1 83 ? 14.758 -16.996 -10.152 1.00 53.88 83 GLU A CA 1
ATOM 681 C C . GLU A 1 83 ? 15.579 -17.413 -8.932 1.00 53.88 83 GLU A C 1
ATOM 683 O O . GLU A 1 83 ? 16.331 -18.385 -8.985 1.00 53.88 83 GLU A O 1
ATOM 688 N N . THR A 1 84 ? 15.512 -16.636 -7.851 1.00 49.91 84 THR A N 1
ATOM 689 C CA . THR A 1 84 ? 16.247 -16.979 -6.641 1.00 49.91 84 THR A CA 1
ATOM 690 C C . THR A 1 84 ? 15.738 -18.344 -6.150 1.00 49.91 84 THR A C 1
ATOM 692 O O . THR A 1 84 ? 14.521 -18.560 -6.083 1.00 49.91 84 THR A O 1
ATOM 695 N N . PRO A 1 85 ? 16.634 -19.298 -5.832 1.00 49.81 85 PRO A N 1
ATOM 696 C CA . PRO A 1 85 ? 16.263 -20.667 -5.447 1.00 49.81 85 PRO A CA 1
ATOM 697 C C . PRO A 1 85 ? 15.448 -20.739 -4.143 1.00 49.81 85 PRO A C 1
ATOM 699 O O . PRO A 1 85 ? 14.831 -21.758 -3.846 1.00 49.81 85 PRO A O 1
ATOM 702 N N . GLU A 1 86 ? 15.364 -19.634 -3.397 1.00 50.12 86 GLU A N 1
ATOM 703 C CA . GLU A 1 86 ? 14.485 -19.444 -2.231 1.00 50.12 86 GLU A CA 1
ATOM 704 C C . GLU A 1 86 ? 12.995 -19.668 -2.552 1.00 50.12 86 GLU A C 1
ATOM 706 O O . GLU A 1 86 ? 12.192 -19.947 -1.665 1.00 50.12 86 GLU A O 1
ATOM 711 N N . CYS A 1 87 ? 12.618 -19.580 -3.830 1.00 48.81 87 CYS A N 1
ATOM 712 C CA . CYS A 1 87 ? 11.246 -19.724 -4.306 1.00 48.81 87 CYS A CA 1
ATOM 713 C C . CYS A 1 87 ? 10.752 -21.193 -4.353 1.00 48.81 87 CYS A C 1
ATOM 715 O O . CYS A 1 87 ? 9.554 -21.416 -4.518 1.00 48.81 87 CYS A O 1
ATOM 717 N N . ASP A 1 88 ? 11.637 -22.183 -4.169 1.00 49.41 88 ASP A N 1
ATOM 718 C CA . ASP A 1 88 ? 11.293 -23.617 -4.239 1.00 49.41 88 ASP A CA 1
ATOM 719 C C . ASP A 1 88 ? 11.106 -24.291 -2.864 1.00 49.41 88 ASP A C 1
ATOM 721 O O . ASP A 1 88 ? 10.715 -25.454 -2.800 1.00 49.41 88 ASP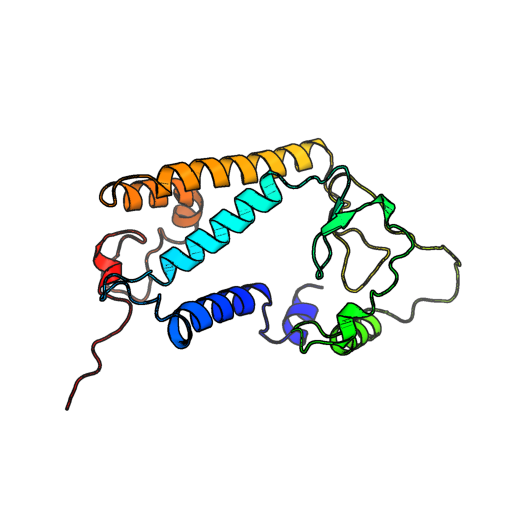 A O 1
ATOM 725 N N . GLN A 1 89 ? 11.360 -23.588 -1.752 1.00 52.06 89 GLN A N 1
ATOM 726 C CA . GLN A 1 89 ? 11.388 -24.204 -0.413 1.00 52.06 89 GLN A CA 1
ATOM 727 C C . GLN A 1 89 ? 10.090 -24.060 0.407 1.00 52.06 89 GLN A C 1
ATOM 729 O O . GLN A 1 89 ? 10.016 -24.602 1.507 1.00 52.06 89 GLN A O 1
ATOM 734 N N . GLY A 1 90 ? 9.060 -23.366 -0.094 1.00 50.28 90 GLY A N 1
ATOM 735 C CA . GLY A 1 90 ? 7.826 -23.115 0.663 1.00 50.28 90 GLY A CA 1
ATOM 736 C C . GLY A 1 90 ? 6.545 -23.262 -0.156 1.00 50.28 90 GLY A C 1
ATOM 737 O O . GLY A 1 90 ? 6.490 -22.868 -1.321 1.00 50.28 90 GLY A O 1
ATOM 738 N N . GLU A 1 91 ? 5.482 -23.774 0.475 1.00 58.22 91 GLU A N 1
ATOM 739 C CA . GLU A 1 91 ? 4.108 -23.784 -0.049 1.00 58.22 91 GLU A CA 1
ATOM 740 C C . GLU A 1 91 ? 3.523 -22.355 -0.115 1.00 58.22 91 GLU A C 1
ATOM 742 O O . GLU A 1 91 ? 2.566 -22.003 0.573 1.00 58.22 91 GLU A O 1
ATOM 747 N N . PHE A 1 92 ? 4.109 -21.472 -0.923 1.00 59.75 92 PHE A N 1
ATOM 748 C CA . PHE A 1 92 ? 3.559 -20.135 -1.133 1.00 59.75 92 PHE A CA 1
ATOM 749 C C . PHE A 1 92 ? 2.249 -20.209 -1.928 1.00 59.75 92 PHE A C 1
ATOM 751 O O . PHE A 1 92 ? 2.118 -21.008 -2.849 1.00 59.75 92 PHE A O 1
ATOM 758 N N . LEU A 1 93 ? 1.294 -19.314 -1.646 1.00 62.44 93 LEU A N 1
ATOM 759 C CA . LEU A 1 93 ? 0.024 -19.220 -2.392 1.00 62.44 93 LEU A CA 1
ATOM 760 C C . LEU A 1 93 ? 0.215 -18.973 -3.904 1.00 62.44 93 LEU A C 1
ATOM 762 O O . LEU A 1 93 ? -0.673 -19.279 -4.695 1.00 62.44 93 LEU A O 1
ATOM 766 N N . LEU A 1 94 ? 1.362 -18.416 -4.305 1.00 67.75 94 LEU A N 1
ATOM 767 C CA . LEU A 1 94 ? 1.740 -18.141 -5.694 1.00 67.75 94 LEU A CA 1
ATOM 768 C C . LEU A 1 94 ? 2.920 -19.022 -6.123 1.00 67.75 94 LEU A C 1
ATOM 770 O O . LEU A 1 94 ? 3.988 -18.514 -6.441 1.00 67.75 94 LEU A O 1
ATOM 774 N N . GLN A 1 95 ? 2.749 -20.345 -6.119 1.00 70.75 95 GLN A N 1
ATOM 775 C CA . GLN A 1 95 ? 3.808 -21.275 -6.535 1.00 70.75 95 GLN A CA 1
ATOM 776 C C . GLN A 1 95 ? 4.262 -21.028 -7.984 1.00 70.75 95 GLN A C 1
ATOM 778 O O . GLN A 1 95 ? 3.467 -20.628 -8.844 1.00 70.75 95 GLN A O 1
ATOM 783 N N . LYS A 1 96 ? 5.526 -21.351 -8.294 1.00 71.44 96 LYS A N 1
ATOM 784 C CA . LYS A 1 96 ? 6.063 -21.261 -9.665 1.00 71.44 96 LYS A CA 1
ATOM 785 C C . LYS A 1 96 ? 5.206 -22.021 -10.674 1.00 71.44 96 LYS A C 1
ATOM 787 O O . LYS A 1 96 ? 4.994 -21.544 -11.785 1.00 71.44 96 LYS A O 1
ATOM 792 N N . GLU A 1 97 ? 4.668 -23.176 -10.288 1.00 72.69 97 GLU A N 1
ATOM 793 C CA . GLU A 1 97 ? 3.813 -23.985 -11.159 1.00 72.69 97 GLU A CA 1
ATOM 794 C C . GLU A 1 97 ? 2.493 -23.294 -11.501 1.00 72.69 97 GLU A C 1
ATOM 796 O O . GLU A 1 97 ? 2.062 -23.332 -12.657 1.00 72.69 97 GLU A O 1
ATOM 801 N N . PHE A 1 98 ? 1.892 -22.616 -10.517 1.00 75.31 98 PHE A N 1
ATOM 802 C CA . PHE A 1 98 ? 0.710 -21.785 -10.711 1.00 75.31 98 PHE A CA 1
ATOM 803 C C . PHE A 1 98 ? 1.031 -20.687 -11.728 1.00 75.31 98 PHE A C 1
ATOM 805 O O . PHE A 1 98 ? 0.416 -20.646 -12.791 1.00 75.31 98 PHE A O 1
ATOM 812 N N . LEU A 1 99 ? 2.062 -19.873 -11.487 1.00 76.12 99 LEU A N 1
ATOM 813 C CA . LEU A 1 99 ? 2.456 -18.785 -12.394 1.00 76.12 99 LEU A CA 1
ATOM 814 C C . LEU A 1 99 ? 2.824 -19.285 -13.800 1.00 76.12 99 LEU A C 1
ATOM 816 O O . LEU A 1 99 ? 2.420 -18.675 -14.789 1.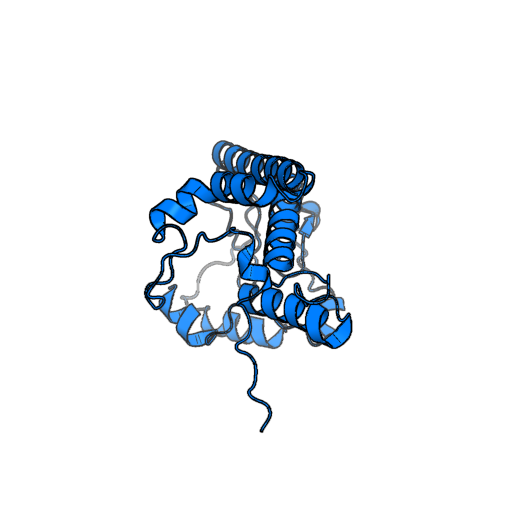00 76.12 99 LEU A O 1
ATOM 820 N N . ARG A 1 100 ? 3.516 -20.428 -13.904 1.00 75.69 100 ARG A N 1
ATOM 821 C CA . ARG A 1 100 ? 3.849 -21.093 -15.175 1.00 75.69 100 ARG A CA 1
ATOM 822 C C . ARG A 1 100 ? 2.592 -21.475 -15.955 1.00 75.69 100 ARG A C 1
ATOM 824 O O . ARG A 1 100 ? 2.522 -21.220 -17.155 1.00 75.69 100 ARG A O 1
ATOM 831 N N . LYS A 1 101 ? 1.581 -22.039 -15.285 1.00 79.69 101 LYS A N 1
ATOM 832 C CA . LYS A 1 101 ? 0.290 -22.372 -15.905 1.00 79.69 101 LYS A CA 1
ATOM 833 C C . LYS A 1 101 ? -0.395 -21.128 -16.481 1.00 79.69 101 LYS A C 1
ATOM 835 O O . LYS A 1 101 ? -0.859 -21.178 -17.618 1.00 79.69 101 LYS A O 1
ATOM 840 N N . TYR A 1 102 ? -0.424 -20.014 -15.742 1.00 73.81 102 TYR A N 1
ATOM 841 C CA . TYR A 1 102 ? -1.011 -18.761 -16.242 1.00 73.81 102 TYR A CA 1
ATOM 842 C C . TYR A 1 102 ? -0.190 -18.149 -17.375 1.00 73.81 102 TYR A C 1
ATOM 844 O O . TYR A 1 102 ? -0.773 -17.737 -18.374 1.00 73.81 102 TYR A O 1
ATOM 852 N N . ARG A 1 103 ? 1.145 -18.148 -17.274 1.00 77.31 103 ARG A N 1
ATOM 853 C CA . ARG A 1 103 ? 2.030 -17.657 -18.341 1.00 77.31 103 ARG A CA 1
ATOM 854 C C . ARG A 1 103 ? 1.731 -18.362 -19.664 1.00 77.31 103 ARG A C 1
ATOM 856 O O . ARG A 1 103 ? 1.480 -17.683 -20.653 1.00 77.31 103 ARG A O 1
ATOM 863 N N . ASN A 1 104 ? 1.653 -19.694 -19.645 1.00 76.25 104 ASN A N 1
ATOM 864 C CA . ASN A 1 104 ? 1.361 -20.504 -20.831 1.00 76.25 104 ASN A CA 1
ATOM 865 C C . ASN A 1 104 ? -0.044 -20.251 -21.404 1.00 76.25 104 ASN A C 1
ATOM 867 O O . ASN A 1 104 ? -0.251 -20.380 -22.607 1.00 76.25 104 ASN A O 1
ATOM 871 N N . MET A 1 105 ? -1.014 -19.889 -20.559 1.00 73.00 105 MET A N 1
ATOM 872 C CA . MET A 1 105 ? -2.370 -19.556 -21.001 1.00 73.00 105 MET A CA 1
ATOM 873 C C . MET A 1 105 ? -2.464 -18.144 -21.599 1.00 73.00 105 MET A C 1
ATOM 875 O O . MET A 1 105 ? -3.235 -17.909 -22.527 1.00 73.00 105 MET A O 1
ATOM 879 N N . CYS A 1 106 ? -1.694 -17.196 -21.061 1.00 63.31 106 CYS A N 1
ATOM 880 C CA . CYS A 1 106 ? -1.677 -15.799 -21.493 1.00 63.31 106 CYS A CA 1
ATOM 881 C C . CYS A 1 106 ? -0.794 -15.553 -22.727 1.00 63.31 106 CYS A C 1
ATOM 883 O O . CYS A 1 106 ? -0.954 -14.529 -23.394 1.00 63.31 106 CYS A O 1
ATOM 885 N N . THR A 1 107 ? 0.113 -16.474 -23.060 1.00 62.34 107 THR A N 1
ATOM 886 C CA . THR A 1 107 ? 0.838 -16.462 -24.332 1.00 62.34 107 THR A CA 1
ATOM 887 C C . THR A 1 107 ? -0.073 -16.944 -25.458 1.00 62.34 107 THR A C 1
ATOM 889 O O . THR A 1 107 ? -0.207 -18.139 -25.706 1.00 62.34 107 THR A O 1
ATOM 892 N N . PHE A 1 108 ? -0.703 -16.007 -26.169 1.00 55.56 108 PHE A N 1
ATOM 893 C CA . PHE A 1 108 ? -1.271 -16.293 -27.488 1.00 55.56 108 PHE A CA 1
ATOM 894 C C . PHE A 1 108 ? -0.163 -16.800 -28.430 1.00 55.56 108 PHE A C 1
ATOM 896 O O . PHE A 1 108 ? 0.934 -16.235 -28.392 1.00 55.56 108 PHE A O 1
ATOM 903 N N . PRO A 1 109 ? -0.423 -17.783 -29.318 1.00 44.97 109 PRO A N 1
ATOM 904 C CA . PRO A 1 109 ? 0.519 -18.160 -30.367 1.00 44.97 109 PRO A CA 1
ATOM 905 C C . PRO A 1 109 ? 0.633 -16.991 -31.353 1.00 44.97 109 PRO A C 1
ATOM 907 O O . PRO A 1 109 ? -0.143 -16.867 -32.298 1.00 44.97 109 PRO A O 1
ATOM 910 N N . SER A 1 110 ? 1.558 -16.073 -31.084 1.00 48.41 110 SER A N 1
ATOM 911 C CA . SER A 1 110 ? 1.825 -14.921 -31.938 1.00 48.41 110 SER A CA 1
ATOM 912 C C . SER A 1 110 ? 3.013 -15.239 -32.831 1.00 48.41 110 SER A C 1
ATOM 914 O O . SER A 1 110 ? 4.011 -15.807 -32.397 1.00 48.41 110 SER A O 1
ATOM 916 N N . ARG A 1 111 ? 2.806 -14.933 -34.111 1.00 37.91 111 ARG A N 1
ATOM 917 C CA . ARG A 1 111 ? 3.617 -15.278 -35.278 1.00 37.91 111 ARG A CA 1
ATOM 918 C C . ARG A 1 111 ? 5.112 -15.058 -35.054 1.00 37.91 111 ARG A C 1
ATOM 920 O O . ARG A 1 111 ? 5.519 -14.066 -34.463 1.00 37.91 111 ARG A O 1
ATOM 927 N N . ALA A 1 112 ? 5.901 -15.978 -35.603 1.00 46.47 112 ALA A N 1
ATOM 928 C CA . ALA A 1 112 ? 7.338 -15.846 -35.761 1.00 46.47 112 ALA A CA 1
ATOM 929 C C . ALA A 1 112 ? 7.692 -14.475 -36.356 1.00 46.47 112 ALA A C 1
ATOM 931 O O . ALA A 1 112 ? 7.360 -14.217 -37.509 1.00 46.47 112 ALA A O 1
ATOM 932 N N . SER A 1 113 ? 8.309 -13.611 -35.551 1.00 45.34 113 SER A N 1
ATOM 933 C CA . SER A 1 113 ? 9.345 -12.643 -35.930 1.00 45.34 113 SER A CA 1
ATOM 934 C C . SER A 1 113 ? 9.505 -11.629 -34.799 1.00 45.34 113 SER A C 1
ATOM 936 O O . SER A 1 113 ? 8.620 -10.810 -34.585 1.00 45.34 113 SER A O 1
ATOM 938 N N . GLU A 1 114 ? 10.625 -11.732 -34.085 1.00 41.19 114 GLU A N 1
ATOM 939 C CA . GLU A 1 114 ? 11.520 -10.648 -33.645 1.00 41.19 114 GLU A CA 1
ATOM 940 C C . GLU A 1 114 ? 12.209 -11.049 -32.337 1.00 41.19 114 GLU A C 1
ATOM 942 O O . GLU A 1 114 ? 11.621 -11.098 -31.260 1.00 41.19 114 GLU A O 1
ATOM 947 N N . THR A 1 115 ? 13.501 -11.345 -32.451 1.00 41.41 115 THR A N 1
ATOM 948 C CA . THR A 1 115 ? 14.476 -11.390 -31.359 1.00 41.41 115 THR A CA 1
ATOM 949 C C . THR A 1 115 ? 14.658 -9.987 -30.777 1.00 41.41 115 THR A C 1
ATOM 951 O O . THR A 1 115 ? 15.690 -9.354 -30.975 1.00 41.41 115 THR A O 1
ATOM 954 N N . MET A 1 116 ? 13.642 -9.474 -30.089 1.00 46.03 116 MET A N 1
ATOM 955 C CA . MET A 1 116 ? 13.799 -8.354 -29.171 1.00 46.03 116 MET A CA 1
ATOM 956 C C . MET A 1 116 ? 14.022 -8.960 -27.790 1.00 46.03 116 MET A C 1
ATOM 958 O O . MET A 1 116 ? 13.158 -9.657 -27.256 1.00 46.03 116 MET A O 1
ATOM 962 N N . THR A 1 117 ? 15.197 -8.733 -27.210 1.00 52.84 117 THR A N 1
ATOM 963 C CA . THR A 1 117 ? 15.405 -8.896 -25.771 1.00 52.84 117 THR A CA 1
ATOM 964 C C . THR A 1 117 ? 14.460 -7.920 -25.081 1.00 52.84 117 THR A C 1
ATOM 966 O O . THR A 1 117 ? 14.754 -6.739 -24.925 1.00 52.84 117 THR A O 1
ATOM 969 N N . HIS A 1 118 ? 13.251 -8.385 -24.775 1.00 63.56 118 HIS A N 1
ATOM 970 C CA . HIS A 1 118 ? 12.233 -7.579 -24.126 1.00 63.56 118 HIS A CA 1
ATOM 971 C C . HIS A 1 118 ? 12.626 -7.395 -22.654 1.00 63.56 118 HIS A C 1
ATOM 973 O O . HIS A 1 118 ? 12.220 -8.148 -21.772 1.00 63.56 118 HIS A O 1
ATOM 979 N N . GLU A 1 119 ? 13.502 -6.425 -22.410 1.00 80.44 119 GLU A N 1
ATOM 980 C CA . GLU A 1 119 ? 13.950 -6.037 -21.079 1.00 80.44 119 GLU A CA 1
ATOM 981 C C . GLU A 1 119 ? 12.862 -5.245 -20.348 1.00 80.44 119 GLU A C 1
ATOM 983 O O . GLU A 1 119 ? 12.031 -4.567 -20.959 1.00 80.44 119 GLU A O 1
ATOM 988 N N . PHE A 1 120 ? 12.864 -5.328 -19.017 1.00 87.69 120 PHE A N 1
ATOM 989 C CA . PHE A 1 120 ? 11.908 -4.617 -18.178 1.00 87.69 120 PHE A CA 1
ATOM 990 C C . PHE A 1 120 ? 12.025 -3.092 -18.381 1.00 87.69 120 PHE A C 1
ATOM 992 O O . PHE A 1 120 ? 13.070 -2.509 -18.077 1.00 87.69 120 PHE A O 1
ATOM 999 N N . PRO A 1 121 ? 10.965 -2.399 -18.841 1.00 90.00 121 PRO A N 1
ATOM 1000 C CA . PRO A 1 121 ? 11.040 -0.971 -19.105 1.00 90.00 121 PRO A CA 1
ATOM 1001 C C . PRO A 1 121 ? 10.966 -0.181 -17.795 1.00 90.00 121 PRO A C 1
ATOM 1003 O O . PRO A 1 121 ? 9.886 0.007 -17.221 1.00 90.00 121 PRO A O 1
ATOM 1006 N N . VAL A 1 122 ? 12.112 0.334 -17.350 1.00 91.94 122 VAL A N 1
ATOM 1007 C CA . VAL A 1 122 ? 12.204 1.200 -16.169 1.00 91.94 122 VAL A CA 1
ATOM 1008 C C . VAL A 1 122 ? 11.490 2.533 -16.431 1.00 91.94 122 VAL A C 1
ATOM 1010 O O . VAL A 1 122 ? 11.679 3.191 -17.458 1.00 91.94 122 VAL A O 1
ATOM 1013 N N . LYS A 1 123 ? 10.614 2.913 -15.501 1.00 94.69 123 LYS A N 1
ATOM 1014 C CA . LYS A 1 123 ? 9.790 4.131 -15.492 1.00 94.69 123 LYS A CA 1
ATOM 1015 C C . LYS A 1 123 ? 9.794 4.741 -14.086 1.00 94.69 123 LYS A C 1
ATOM 1017 O O . LYS A 1 123 ? 10.546 4.314 -13.221 1.00 94.69 123 LYS A O 1
ATOM 1022 N N . PHE A 1 124 ? 8.956 5.752 -13.858 1.00 95.38 124 PHE A N 1
ATOM 1023 C CA . PHE A 1 124 ? 8.823 6.398 -12.547 1.00 95.38 124 PHE A CA 1
ATOM 1024 C C . PHE A 1 124 ? 8.171 5.479 -11.506 1.00 95.38 124 PHE A C 1
ATOM 1026 O O . PHE A 1 124 ? 8.534 5.499 -10.340 1.00 95.38 124 PHE A O 1
ATOM 1033 N N . MET A 1 125 ? 7.205 4.658 -11.922 1.00 95.31 125 MET A N 1
ATOM 1034 C CA . MET A 1 125 ? 6.600 3.639 -11.068 1.00 95.31 125 MET A CA 1
ATOM 1035 C C . MET A 1 125 ? 6.918 2.271 -11.661 1.00 95.31 125 MET A C 1
ATOM 1037 O O . MET A 1 125 ? 6.507 1.974 -12.782 1.00 95.31 125 MET A O 1
ATOM 1041 N N . ASN A 1 126 ? 7.677 1.459 -10.927 1.00 95.00 126 ASN A N 1
ATOM 1042 C CA . ASN A 1 126 ? 8.186 0.177 -11.404 1.00 95.00 126 ASN A CA 1
ATOM 1043 C C . ASN A 1 126 ? 7.497 -0.970 -10.677 1.00 95.00 126 ASN A C 1
ATOM 1045 O O . ASN A 1 126 ? 7.799 -1.260 -9.521 1.00 95.00 126 ASN A O 1
ATOM 1049 N N . ILE A 1 127 ? 6.554 -1.614 -11.356 1.00 94.19 127 ILE A N 1
ATOM 1050 C CA . ILE A 1 127 ? 5.853 -2.791 -10.845 1.00 94.19 127 ILE A CA 1
ATOM 1051 C C . ILE A 1 127 ? 6.017 -3.900 -11.877 1.00 94.19 127 ILE A C 1
ATOM 1053 O O . ILE A 1 127 ? 5.509 -3.788 -12.993 1.00 94.19 127 ILE A O 1
ATOM 1057 N N . LEU A 1 128 ? 6.731 -4.954 -11.497 1.00 90.50 128 LEU A N 1
ATOM 1058 C CA . LEU A 1 128 ? 6.954 -6.130 -12.322 1.00 90.50 128 LEU A CA 1
ATOM 1059 C C . LEU A 1 128 ? 5.662 -6.930 -12.450 1.00 90.50 128 LEU A C 1
ATOM 1061 O O . LEU A 1 128 ? 5.083 -7.357 -11.448 1.00 90.50 128 LEU A O 1
ATOM 1065 N N . ASP A 1 129 ? 5.231 -7.151 -13.688 1.00 87.56 129 ASP A N 1
ATOM 1066 C CA . ASP A 1 129 ? 4.171 -8.103 -13.977 1.00 87.56 129 ASP A CA 1
ATOM 1067 C C . ASP A 1 129 ? 4.671 -9.531 -13.669 1.00 87.56 129 ASP A C 1
ATOM 1069 O O . ASP A 1 129 ? 5.640 -9.990 -14.278 1.00 87.56 129 ASP A O 1
ATOM 1073 N N . PRO A 1 130 ? 4.029 -10.267 -12.744 1.00 83.38 130 PRO A N 1
ATOM 1074 C CA . PRO A 1 130 ? 4.463 -11.613 -12.373 1.00 83.38 130 PRO A CA 1
ATOM 1075 C C . PRO A 1 130 ? 4.375 -12.649 -13.504 1.00 83.38 130 PRO A C 1
ATOM 1077 O O . PRO A 1 130 ? 4.977 -13.718 -13.403 1.00 83.38 130 PRO A O 1
ATOM 1080 N N . LEU A 1 131 ? 3.633 -12.366 -14.577 1.00 82.94 131 LEU A N 1
ATOM 1081 C CA . LEU A 1 131 ? 3.516 -13.251 -15.735 1.00 82.94 131 LEU A CA 1
ATOM 1082 C C . LEU A 1 131 ? 4.487 -12.870 -16.858 1.00 82.94 131 LEU A C 1
ATOM 1084 O O . LEU A 1 131 ? 4.829 -13.729 -17.677 1.00 82.94 131 LEU A O 1
ATOM 1088 N N . ARG A 1 132 ? 4.936 -11.610 -16.887 1.00 82.62 132 ARG A N 1
ATOM 1089 C CA . ARG A 1 132 ? 5.664 -10.990 -17.997 1.00 82.62 132 ARG A CA 1
ATOM 1090 C C . ARG A 1 132 ? 6.816 -10.119 -17.502 1.00 82.62 132 ARG A C 1
ATOM 1092 O O . ARG A 1 132 ? 6.630 -8.961 -17.140 1.00 82.62 132 ARG A O 1
ATOM 1099 N N . ASN A 1 133 ? 8.029 -10.661 -17.572 1.00 83.31 133 ASN A N 1
ATOM 1100 C CA . ASN A 1 133 ? 9.234 -9.968 -17.109 1.00 83.31 133 ASN A CA 1
ATOM 1101 C C . ASN 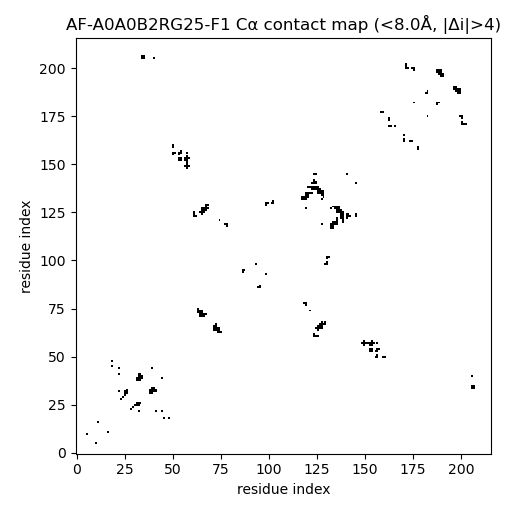A 1 133 ? 9.556 -8.687 -17.906 1.00 83.31 133 ASN A C 1
ATOM 1103 O O . ASN A 1 133 ? 10.271 -7.820 -17.416 1.00 83.31 133 ASN A O 1
ATOM 1107 N N . ASP A 1 134 ? 8.996 -8.551 -19.107 1.00 84.81 134 ASP A N 1
ATOM 1108 C CA . ASP A 1 134 ? 9.110 -7.386 -19.984 1.00 84.81 134 ASP A CA 1
ATOM 1109 C C . ASP A 1 134 ? 8.046 -6.307 -19.734 1.00 84.81 134 ASP A C 1
ATOM 1111 O O . ASP A 1 134 ? 8.016 -5.275 -20.410 1.00 84.81 134 ASP A O 1
ATOM 1115 N N . ASN A 1 135 ? 7.118 -6.538 -18.805 1.00 88.69 135 ASN A N 1
ATOM 1116 C CA . ASN A 1 135 ? 5.961 -5.680 -18.624 1.00 88.69 135 ASN A CA 1
ATOM 1117 C C . ASN A 1 135 ? 6.008 -4.952 -17.277 1.00 88.69 135 ASN A C 1
ATOM 1119 O O . ASN A 1 135 ? 5.896 -5.548 -16.208 1.00 88.69 135 ASN A O 1
ATOM 1123 N N . ASN A 1 136 ? 6.117 -3.625 -17.344 1.00 92.69 136 ASN A N 1
ATOM 1124 C CA . ASN A 1 136 ? 5.975 -2.747 -16.189 1.00 92.69 136 ASN A CA 1
ATOM 1125 C C . ASN A 1 136 ? 4.523 -2.261 -16.057 1.00 92.69 136 ASN A C 1
ATOM 1127 O O . ASN A 1 136 ? 4.041 -1.482 -16.885 1.00 92.69 136 ASN A O 1
ATOM 1131 N N . LEU A 1 137 ? 3.831 -2.668 -14.992 1.00 93.38 137 LEU A N 1
ATOM 1132 C CA . LEU A 1 137 ? 2.442 -2.279 -14.720 1.00 93.38 137 LEU A CA 1
ATOM 1133 C C . LEU A 1 137 ? 2.297 -0.794 -14.342 1.00 93.38 137 LEU A C 1
ATOM 1135 O O . LEU A 1 137 ? 1.222 -0.221 -14.506 1.00 93.38 137 LEU A O 1
ATOM 1139 N N . GLY A 1 138 ? 3.375 -0.145 -13.897 1.00 93.00 138 GLY A N 1
ATOM 1140 C CA . GLY A 1 138 ? 3.413 1.288 -13.599 1.00 93.00 138 GLY A CA 1
ATOM 1141 C C . GLY A 1 138 ? 3.780 2.174 -14.796 1.00 93.00 138 GLY A C 1
ATOM 1142 O O . GLY A 1 138 ? 3.907 3.388 -14.645 1.00 93.00 138 GLY A O 1
ATOM 1143 N N . ARG A 1 139 ? 3.921 1.610 -16.007 1.00 92.69 139 ARG A N 1
ATOM 1144 C CA . ARG A 1 139 ? 4.478 2.318 -17.177 1.00 92.69 139 ARG A CA 1
ATOM 1145 C C . ARG A 1 139 ? 3.735 3.579 -17.629 1.00 92.69 139 ARG A C 1
ATOM 1147 O O . ARG A 1 139 ? 4.328 4.412 -18.309 1.00 92.69 139 ARG A O 1
ATOM 1154 N N . SER A 1 140 ? 2.452 3.717 -17.292 1.00 94.06 140 SER A N 1
ATOM 1155 C CA . SER A 1 140 ? 1.628 4.888 -17.629 1.00 94.06 140 SER A CA 1
ATOM 1156 C C . SER A 1 140 ? 1.709 6.013 -16.595 1.00 94.06 140 SER A C 1
ATOM 1158 O O . SER A 1 140 ? 1.152 7.092 -16.807 1.00 94.06 140 SER A O 1
ATOM 1160 N N . VAL A 1 141 ? 2.357 5.776 -15.454 1.00 94.12 141 VAL A N 1
ATOM 1161 C CA . VAL A 1 141 ? 2.479 6.762 -14.382 1.00 94.12 141 VAL A CA 1
ATOM 1162 C C . VAL A 1 141 ? 3.648 7.687 -14.702 1.00 94.12 141 VAL A C 1
ATOM 1164 O O . VAL A 1 141 ? 4.811 7.293 -14.654 1.00 94.12 141 VAL A O 1
ATOM 1167 N N . ASN A 1 142 ? 3.336 8.936 -15.046 1.00 95.44 142 ASN A N 1
ATOM 1168 C CA . ASN A 1 142 ? 4.345 9.984 -15.183 1.00 95.44 142 ASN A CA 1
ATOM 1169 C C . ASN A 1 142 ? 4.824 10.483 -13.806 1.00 95.44 142 ASN A C 1
ATOM 1171 O O . ASN A 1 142 ? 4.192 10.216 -12.783 1.00 95.44 142 ASN A O 1
ATOM 1175 N N . ILE A 1 143 ? 5.911 11.255 -13.787 1.00 95.75 143 ILE A N 1
ATOM 1176 C CA . ILE A 1 143 ? 6.515 11.783 -12.556 1.00 95.75 143 ILE A CA 1
ATOM 1177 C C . ILE A 1 143 ? 5.533 12.596 -11.696 1.00 95.75 143 ILE A C 1
ATOM 1179 O O . ILE A 1 143 ? 5.466 12.410 -10.483 1.00 95.75 143 ILE A O 1
ATOM 1183 N N . ALA A 1 144 ? 4.701 13.443 -12.311 1.00 95.88 144 ALA A N 1
ATOM 1184 C CA . ALA A 1 144 ? 3.718 14.245 -11.585 1.00 95.88 144 ALA A CA 1
ATOM 1185 C C . ALA A 1 144 ? 2.666 13.359 -10.897 1.00 95.88 144 ALA A C 1
ATOM 1187 O O . ALA A 1 144 ? 2.316 13.576 -9.738 1.00 95.88 144 ALA A O 1
ATOM 1188 N N . ASN A 1 145 ? 2.190 12.321 -11.583 1.00 95.88 145 ASN A N 1
ATOM 1189 C CA . ASN A 1 145 ? 1.253 11.356 -11.025 1.00 95.88 145 ASN A CA 1
ATOM 1190 C C . ASN A 1 145 ? 1.911 10.471 -9.962 1.00 95.88 145 ASN A C 1
ATOM 1192 O O . ASN A 1 145 ? 1.261 10.190 -8.959 1.00 95.88 145 ASN A O 1
ATOM 1196 N N . LEU A 1 146 ? 3.187 10.103 -10.112 1.00 95.56 146 LEU A N 1
ATOM 1197 C CA . LEU A 1 146 ? 3.931 9.421 -9.052 1.00 95.56 146 LEU A CA 1
ATOM 1198 C C . LEU A 1 146 ? 3.978 10.285 -7.788 1.00 95.56 146 LEU A C 1
ATOM 1200 O O . LEU A 1 146 ? 3.632 9.805 -6.711 1.00 95.56 146 LEU A O 1
ATOM 1204 N N . HIS A 1 147 ? 4.331 11.569 -7.906 1.00 95.62 147 HIS A N 1
ATOM 1205 C CA . HIS A 1 147 ? 4.317 12.487 -6.765 1.00 95.62 147 HIS A CA 1
ATOM 1206 C C . HIS A 1 147 ? 2.934 12.584 -6.121 1.00 95.62 147 HIS A C 1
ATOM 1208 O O . HIS A 1 147 ? 2.832 12.544 -4.896 1.00 95.62 147 HIS A O 1
ATOM 1214 N N . ARG A 1 148 ? 1.861 12.653 -6.920 1.00 96.62 148 ARG A N 1
ATOM 1215 C CA . ARG A 1 148 ? 0.483 12.649 -6.402 1.00 96.62 148 ARG A CA 1
ATOM 1216 C C . ARG A 1 148 ? 0.162 11.368 -5.636 1.00 96.62 148 ARG A C 1
ATOM 1218 O O . ARG A 1 148 ? -0.427 11.456 -4.562 1.00 96.62 148 ARG A O 1
ATOM 1225 N N . VAL A 1 149 ? 0.558 10.205 -6.155 1.00 94.38 149 VAL A N 1
ATOM 1226 C CA . VAL A 1 149 ? 0.373 8.907 -5.487 1.00 94.38 149 VAL A CA 1
ATOM 1227 C C . VAL A 1 149 ? 1.145 8.874 -4.169 1.00 94.38 149 VAL A C 1
ATOM 1229 O O . VAL A 1 149 ? 0.540 8.659 -3.121 1.00 94.38 149 VAL A O 1
ATOM 1232 N N . ARG A 1 150 ? 2.450 9.173 -4.191 1.00 95.00 150 ARG A N 1
ATOM 1233 C CA . ARG A 1 150 ? 3.303 9.221 -2.990 1.00 95.00 150 ARG A CA 1
ATOM 1234 C C . ARG A 1 150 ? 2.739 10.162 -1.933 1.00 95.00 150 ARG A C 1
ATOM 1236 O O . ARG A 1 150 ? 2.675 9.809 -0.755 1.00 95.00 150 ARG A O 1
ATOM 1243 N N . PHE A 1 151 ? 2.310 11.349 -2.355 1.00 96.12 151 PHE A N 1
ATOM 1244 C CA . PHE A 1 151 ? 1.737 12.344 -1.463 1.00 96.12 151 PHE A CA 1
ATOM 1245 C C . PHE A 1 151 ? 0.421 11.857 -0.859 1.00 96.12 151 PHE A C 1
ATOM 1247 O O . PHE A 1 151 ? 0.252 11.944 0.352 1.00 96.12 151 PHE A O 1
ATOM 1254 N N . ALA A 1 152 ? -0.489 11.304 -1.666 1.00 95.62 152 ALA A N 1
ATOM 1255 C CA . ALA A 1 152 ? -1.772 10.801 -1.186 1.00 95.62 152 ALA A CA 1
ATOM 1256 C C . ALA A 1 152 ? -1.603 9.662 -0.168 1.00 95.62 152 ALA A C 1
ATOM 1258 O O . ALA A 1 152 ? -2.236 9.694 0.888 1.00 95.62 152 ALA A O 1
ATOM 1259 N N . LEU A 1 153 ? -0.718 8.701 -0.450 1.00 95.75 153 LEU A N 1
ATOM 1260 C CA . LEU A 1 153 ? -0.420 7.585 0.451 1.00 95.75 153 LEU A CA 1
ATOM 1261 C C . LEU A 1 153 ? 0.221 8.075 1.756 1.00 95.75 153 LEU A C 1
ATOM 1263 O O . LEU A 1 153 ? -0.296 7.795 2.836 1.00 95.75 153 LEU A O 1
ATOM 1267 N N . SER A 1 154 ? 1.272 8.896 1.662 1.00 94.56 154 SER A N 1
ATOM 1268 C CA . SER A 1 154 ? 1.965 9.461 2.832 1.00 94.56 154 SER A CA 1
ATOM 1269 C C . SER A 1 154 ? 1.046 10.334 3.686 1.00 94.56 154 SER A C 1
ATOM 1271 O O . SER A 1 154 ? 1.076 10.284 4.917 1.00 94.56 154 SER A O 1
ATOM 1273 N N . TYR A 1 155 ? 0.212 11.154 3.043 1.00 95.50 155 TYR A N 1
ATOM 1274 C CA . TYR A 1 155 ? -0.779 11.974 3.728 1.00 95.50 155 TYR A CA 1
ATOM 1275 C C . TYR A 1 155 ? -1.813 11.094 4.433 1.00 95.50 155 TYR A C 1
ATOM 1277 O O . TYR A 1 155 ? -2.084 11.311 5.613 1.00 95.50 155 TYR A O 1
ATOM 1285 N N . GLY A 1 156 ? -2.332 10.067 3.753 1.00 94.69 156 GLY A N 1
ATOM 1286 C CA . GLY A 1 156 ? -3.239 9.078 4.330 1.00 94.69 156 GLY A CA 1
ATOM 1287 C C . GLY A 1 156 ? -2.649 8.402 5.569 1.00 94.69 156 GLY A C 1
ATOM 1288 O O . GLY A 1 156 ? -3.284 8.423 6.622 1.00 94.69 156 GLY A O 1
ATOM 1289 N N . ALA A 1 157 ? -1.415 7.896 5.482 1.00 93.62 157 ALA A N 1
ATOM 1290 C CA . ALA A 1 157 ? -0.703 7.273 6.599 1.00 93.62 157 ALA A CA 1
ATOM 1291 C C . ALA A 1 157 ? -0.550 8.232 7.786 1.00 93.62 157 ALA A C 1
ATOM 1293 O O . ALA A 1 157 ? -0.933 7.907 8.910 1.00 93.62 157 ALA A O 1
ATOM 1294 N N . ARG A 1 158 ? -0.072 9.461 7.540 1.00 95.62 158 ARG A N 1
ATOM 1295 C CA . ARG A 1 158 ? 0.078 10.490 8.582 1.00 95.62 158 ARG A CA 1
ATOM 1296 C C . ARG A 1 158 ? -1.246 10.828 9.258 1.00 95.62 158 ARG A C 1
ATOM 1298 O O . ARG A 1 158 ? -1.293 10.943 10.481 1.00 95.62 158 ARG A O 1
ATOM 1305 N N . ARG A 1 159 ? -2.314 11.008 8.480 1.00 95.00 159 ARG A N 1
ATOM 1306 C CA . ARG A 1 159 ? -3.647 11.322 9.011 1.00 95.00 159 ARG A CA 1
ATOM 1307 C C . ARG A 1 159 ? -4.205 10.156 9.813 1.00 95.00 159 ARG A C 1
ATOM 1309 O O . ARG A 1 159 ? -4.695 10.380 10.913 1.00 95.00 159 ARG A O 1
ATOM 1316 N N . LEU A 1 160 ? -4.082 8.931 9.311 1.00 92.00 160 LEU A N 1
ATOM 1317 C CA . LEU A 1 160 ? -4.562 7.746 10.010 1.00 92.00 160 LEU A CA 1
ATOM 1318 C C . LEU A 1 160 ? -3.780 7.510 11.309 1.00 92.00 160 LEU A C 1
ATOM 1320 O O . LEU A 1 160 ? -4.397 7.273 12.339 1.00 92.00 160 LEU A O 1
ATOM 1324 N N . LYS A 1 161 ? -2.455 7.710 11.312 1.00 91.25 161 LYS A N 1
ATOM 1325 C CA . LYS A 1 161 ? -1.629 7.693 12.532 1.00 91.25 161 LYS A CA 1
ATOM 1326 C C . LYS A 1 161 ? -2.134 8.684 13.579 1.00 91.25 161 LYS A C 1
ATOM 1328 O O . LYS A 1 161 ? -2.311 8.308 14.728 1.00 91.25 161 LYS A O 1
ATOM 1333 N N . GLN A 1 162 ? -2.405 9.930 13.178 1.00 91.69 162 GLN A N 1
ATOM 1334 C CA . GLN A 1 162 ? -2.961 10.948 14.080 1.00 91.69 162 GLN A CA 1
ATOM 1335 C C . GLN A 1 162 ? -4.306 10.511 14.665 1.00 91.69 162 GLN A C 1
ATOM 1337 O O . GLN A 1 162 ? -4.533 10.670 15.860 1.00 91.69 162 GLN A O 1
ATOM 1342 N N . ILE A 1 163 ? -5.183 9.944 13.834 1.00 88.06 163 ILE A N 1
ATOM 1343 C CA . ILE A 1 163 ? -6.498 9.454 14.257 1.00 88.06 163 ILE A CA 1
ATOM 1344 C C . ILE A 1 163 ? -6.353 8.309 15.263 1.00 88.06 163 ILE A C 1
ATOM 1346 O O . ILE A 1 163 ? -6.994 8.340 16.306 1.00 88.06 163 ILE A O 1
ATOM 1350 N N . LEU A 1 164 ? -5.472 7.346 14.990 1.00 84.19 164 LEU A N 1
ATOM 1351 C CA . LEU A 1 164 ? -5.220 6.194 15.859 1.00 84.19 164 LEU A CA 1
ATOM 1352 C C . LEU A 1 164 ? -4.591 6.575 17.209 1.00 84.19 164 LEU A C 1
ATOM 1354 O O . LEU A 1 164 ? -4.691 5.805 18.157 1.00 84.19 164 LEU A O 1
ATOM 1358 N N . THR A 1 165 ? -3.974 7.756 17.316 1.00 86.12 165 THR A N 1
ATOM 1359 C CA . THR A 1 165 ? -3.468 8.300 18.590 1.00 86.12 165 THR A CA 1
ATOM 1360 C C . THR A 1 165 ? -4.506 9.096 19.388 1.00 86.12 165 THR A C 1
ATOM 1362 O O . THR A 1 165 ? -4.202 9.544 20.492 1.00 86.12 165 THR A O 1
ATOM 1365 N N . LEU A 1 166 ? -5.716 9.311 18.855 1.00 80.19 166 LEU A N 1
ATOM 1366 C CA . LEU A 1 166 ? -6.776 10.021 19.575 1.00 80.19 166 LEU A CA 1
ATOM 1367 C C . LEU A 1 166 ? -7.368 9.159 20.704 1.00 80.19 166 LEU A C 1
ATOM 1369 O O . LEU A 1 166 ? -7.421 7.933 20.589 1.00 80.19 166 LEU A O 1
ATOM 1373 N N . PRO A 1 167 ? -7.911 9.787 21.764 1.00 76.31 167 PRO A N 1
ATOM 1374 C CA . PRO A 1 167 ? -8.743 9.095 22.742 1.00 76.31 167 PRO A CA 1
ATOM 1375 C C . PRO A 1 167 ? -9.940 8.413 22.065 1.00 76.31 167 PRO A C 1
ATOM 1377 O O . PRO A 1 167 ? -10.524 8.965 21.127 1.00 76.31 167 PRO A O 1
ATOM 1380 N N . GLY A 1 168 ? -10.346 7.244 22.573 1.00 70.50 168 GLY A N 1
ATOM 1381 C CA . GLY A 1 168 ? -11.381 6.401 21.955 1.00 70.50 168 GLY A CA 1
ATOM 1382 C C . GLY A 1 168 ? -12.727 7.097 21.701 1.00 70.50 168 GLY A C 1
ATOM 1383 O O . GLY A 1 168 ? -13.441 6.719 20.777 1.00 70.50 168 GLY A O 1
ATOM 1384 N N . GLU A 1 169 ? -13.051 8.149 22.457 1.00 74.06 169 GLU A N 1
ATOM 1385 C CA . GLU A 1 169 ? -14.272 8.953 22.295 1.00 74.06 169 GLU A CA 1
ATOM 1386 C C . GLU A 1 169 ? -14.308 9.748 20.980 1.00 74.06 169 GLU A C 1
ATOM 1388 O O . GLU A 1 169 ? -15.370 9.912 20.387 1.00 74.06 169 GLU A O 1
ATOM 1393 N N . ASN A 1 170 ? -13.147 10.186 20.483 1.00 76.38 170 ASN A N 1
ATOM 1394 C CA . ASN A 1 170 ? -13.031 10.983 19.256 1.00 76.38 170 ASN A CA 1
ATOM 1395 C C . ASN A 1 170 ? -12.648 10.144 18.028 1.00 76.38 170 ASN A C 1
ATOM 1397 O O . ASN A 1 170 ? -12.709 10.629 16.897 1.00 76.38 170 ASN A O 1
ATOM 1401 N N . LEU A 1 171 ? -12.252 8.887 18.241 1.00 80.25 171 LEU A N 1
ATOM 1402 C CA . LEU A 1 171 ? -11.744 8.002 17.197 1.00 80.25 171 LEU A CA 1
ATOM 1403 C C . LEU A 1 171 ? -12.790 7.730 16.105 1.00 80.25 171 LEU A C 1
ATOM 1405 O O . LEU A 1 171 ? -12.474 7.828 14.921 1.00 80.25 171 LEU A O 1
ATOM 1409 N N . GLY A 1 172 ? -14.036 7.433 16.494 1.00 79.69 172 GL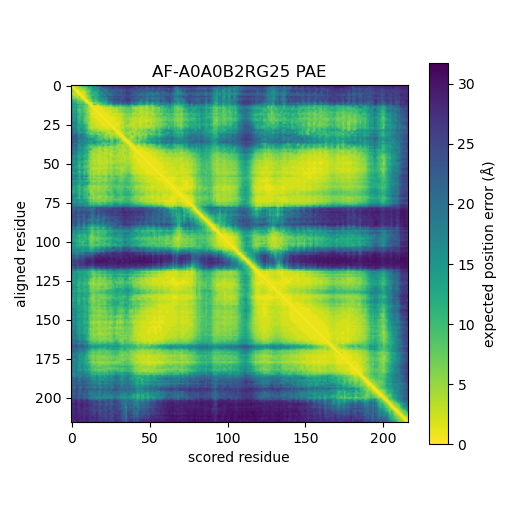Y A N 1
ATOM 1410 C CA . GLY A 1 172 ? -15.117 7.101 15.556 1.00 79.69 172 GLY A CA 1
ATOM 1411 C C . GLY A 1 172 ? -15.423 8.240 14.580 1.00 79.69 172 GLY A C 1
ATOM 1412 O O . GLY A 1 172 ? -15.326 8.061 13.368 1.00 79.69 172 GLY A O 1
ATOM 1413 N N . ALA A 1 173 ? -15.682 9.443 15.101 1.00 84.12 173 ALA A N 1
ATOM 1414 C CA . ALA A 1 173 ? -15.951 10.629 14.282 1.00 84.12 173 ALA A CA 1
ATOM 1415 C C . ALA A 1 173 ? -14.755 11.016 13.390 1.00 84.12 173 ALA A C 1
ATOM 1417 O O . ALA A 1 173 ? -14.916 11.472 12.255 1.00 84.12 173 ALA A O 1
ATOM 1418 N N . ALA A 1 174 ? -13.530 10.820 13.883 1.00 86.44 174 ALA A N 1
ATOM 1419 C CA . ALA A 1 174 ? -12.328 11.099 13.112 1.00 86.44 174 ALA A CA 1
ATOM 1420 C C . ALA A 1 174 ? -12.138 10.109 11.945 1.00 86.44 174 ALA A C 1
ATOM 1422 O O . ALA A 1 174 ? -11.733 10.527 10.856 1.00 86.44 174 ALA A O 1
ATOM 1423 N N . LEU A 1 175 ? -12.479 8.829 12.139 1.00 87.00 175 LEU A N 1
ATOM 1424 C CA . LEU A 1 175 ? -12.491 7.821 11.076 1.00 87.00 175 LEU A CA 1
ATOM 1425 C C . LEU A 1 175 ? -13.615 8.060 10.057 1.00 87.00 175 LEU A C 1
ATOM 1427 O O . LEU A 1 175 ? -13.359 7.967 8.857 1.00 87.00 175 LEU A O 1
ATOM 1431 N N . GLU A 1 176 ? -14.813 8.454 10.497 1.00 85.50 176 GLU A N 1
ATOM 1432 C CA . GLU A 1 176 ? -15.901 8.865 9.594 1.00 85.50 176 GLU A CA 1
ATOM 1433 C C . GLU A 1 176 ? -15.455 9.999 8.671 1.00 85.50 176 GLU A C 1
ATOM 1435 O O . GLU A 1 176 ? -15.647 9.943 7.457 1.00 85.50 176 GLU A O 1
ATOM 1440 N N . LYS A 1 177 ? -14.776 11.005 9.232 1.00 89.31 177 LYS A N 1
ATOM 1441 C CA . LYS A 1 177 ? -14.225 12.116 8.454 1.00 89.31 177 LYS A CA 1
ATOM 1442 C C . LYS A 1 177 ? -13.121 11.669 7.496 1.00 89.31 177 LYS A C 1
ATOM 1444 O O . LYS A 1 177 ? -13.029 12.198 6.391 1.00 89.31 177 LYS A O 1
ATOM 1449 N N . PHE A 1 178 ? -12.281 10.716 7.900 1.00 90.12 178 PHE A N 1
ATOM 1450 C CA . PHE A 1 178 ? -11.230 10.164 7.041 1.00 90.12 178 PHE A CA 1
ATOM 1451 C C . PHE A 1 178 ? -11.811 9.435 5.823 1.00 90.12 178 PHE A C 1
ATOM 1453 O O . PHE A 1 178 ? -11.313 9.610 4.713 1.00 90.12 178 PHE A O 1
ATOM 1460 N N . PHE A 1 179 ? -12.896 8.678 6.008 1.00 87.06 179 PHE A N 1
ATOM 1461 C CA . PHE A 1 179 ? -13.562 7.922 4.945 1.00 87.06 179 PHE A CA 1
ATOM 1462 C C . PHE A 1 179 ? -14.766 8.635 4.319 1.00 87.06 179 PHE A C 1
ATOM 1464 O O . PHE A 1 179 ? -15.490 8.008 3.547 1.00 87.06 179 PHE A O 1
ATOM 1471 N N . PHE A 1 180 ? -14.970 9.927 4.593 1.00 85.25 180 PHE A N 1
ATOM 1472 C CA . PHE A 1 180 ? -16.180 10.673 4.223 1.00 85.25 180 PHE A CA 1
ATOM 1473 C C . PHE A 1 180 ? -16.626 10.430 2.773 1.00 85.25 180 PHE A C 1
ATOM 1475 O O . PHE A 1 180 ? -17.749 9.997 2.538 1.00 85.25 180 PHE A O 1
ATOM 1482 N N . SER A 1 181 ? -15.724 10.608 1.803 1.00 82.94 181 SER A N 1
ATOM 1483 C CA . SER A 1 181 ? -16.037 10.416 0.379 1.00 82.94 181 SER A CA 1
ATOM 1484 C C . SER A 1 181 ? -16.402 8.972 0.024 1.00 82.94 181 SER A C 1
ATOM 1486 O O . SER A 1 181 ? -17.207 8.741 -0.876 1.00 82.94 181 SER A O 1
ATOM 1488 N N . THR A 1 182 ? -15.795 7.991 0.696 1.00 80.38 182 THR A N 1
ATOM 1489 C CA . THR A 1 182 ? -16.104 6.568 0.495 1.00 80.38 182 THR A CA 1
ATOM 1490 C C . THR A 1 182 ? -17.469 6.233 1.075 1.00 80.38 182 THR A C 1
ATOM 1492 O O . THR A 1 182 ? -18.231 5.508 0.443 1.00 80.38 182 THR A O 1
ATOM 1495 N N . LEU A 1 183 ? -17.791 6.769 2.251 1.00 78.69 183 LEU A N 1
ATOM 1496 C CA . LEU A 1 183 ? -19.078 6.559 2.904 1.00 78.69 183 LEU A CA 1
ATOM 1497 C C . LEU A 1 183 ? -20.201 7.208 2.099 1.00 78.69 183 LEU A C 1
ATOM 1499 O O . LEU A 1 183 ? -21.173 6.536 1.778 1.00 78.69 183 LEU A O 1
ATOM 1503 N N . ASP A 1 184 ? -20.038 8.466 1.696 1.00 80.69 184 ASP A N 1
ATOM 1504 C CA . ASP A 1 184 ? -21.036 9.216 0.926 1.00 80.69 184 ASP A CA 1
ATOM 1505 C C . ASP A 1 184 ? -21.431 8.493 -0.374 1.00 80.69 184 ASP A C 1
ATOM 1507 O O . ASP A 1 184 ? -22.609 8.358 -0.697 1.00 80.69 184 ASP A O 1
ATOM 1511 N N . ARG A 1 185 ? -20.449 7.904 -1.066 1.00 77.44 185 ARG A N 1
ATOM 1512 C CA . ARG A 1 185 ? -20.670 7.153 -2.312 1.00 77.44 185 ARG A CA 1
ATOM 1513 C C . ARG A 1 185 ? -21.274 5.761 -2.124 1.00 77.44 185 ARG A C 1
ATOM 1515 O O . ARG A 1 185 ? -21.788 5.210 -3.091 1.00 77.44 185 ARG A O 1
ATOM 1522 N N . ASN A 1 186 ? -21.194 5.182 -0.926 1.00 74.81 186 ASN A N 1
ATOM 1523 C CA . ASN A 1 186 ? -21.601 3.799 -0.648 1.00 74.81 186 ASN A CA 1
ATOM 1524 C C . ASN A 1 186 ? -22.709 3.721 0.418 1.00 74.81 186 ASN A C 1
ATOM 1526 O O . ASN A 1 186 ? -22.702 2.824 1.257 1.00 74.81 186 ASN A O 1
ATOM 1530 N N . GLY A 1 187 ? -23.643 4.677 0.419 1.00 68.69 187 GLY A N 1
ATOM 1531 C CA . GLY A 1 187 ? -24.810 4.641 1.310 1.00 68.69 187 GLY A CA 1
ATOM 1532 C C . GLY A 1 187 ? -24.481 4.913 2.778 1.00 68.69 187 GLY A C 1
ATOM 1533 O O . GLY A 1 187 ? -25.099 4.339 3.662 1.00 68.69 187 GLY A O 1
ATOM 1534 N N . LYS A 1 188 ? -23.471 5.747 3.053 1.00 67.75 188 LYS A N 1
ATOM 1535 C CA . LYS A 1 188 ? -23.033 6.168 4.398 1.00 67.75 188 LYS A CA 1
ATOM 1536 C C . LYS A 1 188 ? -22.669 5.018 5.343 1.00 67.75 188 LYS A C 1
ATOM 1538 O O . LYS A 1 188 ? -22.664 5.207 6.553 1.00 67.75 188 LYS A O 1
ATOM 1543 N N . GLY A 1 189 ? -22.331 3.847 4.799 1.00 62.56 189 GLY A N 1
ATOM 1544 C CA . GLY A 1 189 ? -22.062 2.641 5.587 1.00 62.56 189 GLY A CA 1
ATOM 1545 C C . GLY A 1 189 ? -23.315 2.003 6.198 1.00 62.56 189 GLY A C 1
ATOM 1546 O O . GLY A 1 189 ? -23.191 1.155 7.080 1.00 62.56 189 GLY A O 1
ATOM 1547 N N . GLU A 1 190 ? -24.504 2.388 5.731 1.00 63.47 190 GLU A N 1
ATOM 1548 C CA . GLU A 1 190 ? -25.768 1.787 6.134 1.00 63.47 190 GLU A CA 1
ATOM 1549 C C . GLU A 1 190 ? -25.969 0.448 5.420 1.00 63.47 190 GLU A C 1
ATOM 1551 O O . GLU A 1 190 ? -25.804 0.305 4.206 1.00 63.47 190 GLU A O 1
ATOM 1556 N N . ARG A 1 191 ? -26.331 -0.563 6.203 1.00 57.91 191 ARG A N 1
ATOM 1557 C CA . ARG A 1 191 ? -26.700 -1.878 5.696 1.00 57.91 191 ARG A CA 1
ATOM 1558 C C . ARG A 1 191 ? -28.170 -1.868 5.296 1.00 57.91 191 ARG A C 1
ATOM 1560 O O . ARG A 1 191 ? -29.031 -1.747 6.160 1.00 57.91 191 ARG A O 1
ATOM 1567 N N . ALA A 1 192 ? -28.452 -2.038 4.003 1.00 56.25 192 ALA A N 1
ATOM 1568 C CA . ALA A 1 192 ? -29.820 -2.066 3.471 1.00 56.25 192 ALA A CA 1
ATOM 1569 C C . ALA A 1 192 ? -30.685 -3.205 4.048 1.00 56.25 192 ALA A C 1
ATOM 1571 O O . ALA A 1 192 ? -31.906 -3.169 3.948 1.00 56.25 192 ALA A O 1
ATOM 1572 N N . ASP A 1 193 ? -30.059 -4.219 4.646 1.00 60.84 193 ASP A N 1
ATOM 1573 C CA . ASP A 1 193 ? -30.725 -5.342 5.299 1.00 60.84 193 ASP A CA 1
ATOM 1574 C C . ASP A 1 193 ? -31.062 -5.096 6.784 1.00 60.84 193 ASP A C 1
ATOM 1576 O O . ASP A 1 193 ? -31.639 -5.968 7.432 1.00 60.84 193 ASP A O 1
ATOM 1580 N N . VAL A 1 194 ? -30.735 -3.918 7.333 1.00 60.00 194 VAL A N 1
ATOM 1581 C CA . VAL A 1 194 ? -31.014 -3.554 8.729 1.00 60.00 194 VAL A CA 1
ATOM 1582 C C . VAL A 1 194 ? -32.070 -2.448 8.781 1.00 60.00 194 VAL A C 1
ATOM 1584 O O . VAL A 1 194 ? -31.925 -1.398 8.167 1.00 60.00 194 VAL A O 1
ATOM 1587 N N . VAL A 1 195 ? -33.138 -2.678 9.553 1.00 57.91 195 VAL A N 1
ATOM 1588 C CA . VAL A 1 195 ? -34.308 -1.776 9.657 1.00 57.91 195 VAL A CA 1
ATOM 1589 C C . VAL A 1 195 ? -33.964 -0.430 10.314 1.00 57.91 195 VAL A C 1
ATOM 1591 O O . VAL A 1 195 ? -34.674 0.555 10.130 1.00 57.91 195 VAL A O 1
ATOM 1594 N N . VAL A 1 196 ? -32.865 -0.371 11.071 1.00 60.38 196 VAL A N 1
ATOM 1595 C CA . VAL A 1 196 ? -32.375 0.840 11.738 1.00 60.38 196 VAL A CA 1
ATOM 1596 C C . VAL A 1 196 ? -31.004 1.206 11.163 1.00 60.38 196 VAL A C 1
ATOM 1598 O O . VAL A 1 196 ? -30.091 0.385 11.258 1.00 60.38 196 VAL A O 1
ATOM 1601 N N . PRO A 1 197 ? -30.825 2.420 10.609 1.00 55.38 197 PRO A N 1
ATOM 1602 C CA . PRO A 1 197 ? -29.523 2.910 10.173 1.00 55.38 197 PRO A CA 1
ATOM 1603 C C . PRO A 1 197 ? -28.542 2.943 11.347 1.00 55.38 197 PRO A C 1
ATOM 1605 O O . PRO A 1 197 ? -28.819 3.548 12.383 1.00 55.38 197 PRO A O 1
ATOM 1608 N N . ILE A 1 198 ? -27.392 2.289 11.200 1.00 56.38 198 ILE A N 1
ATOM 1609 C CA . ILE A 1 198 ? -26.341 2.272 12.222 1.00 56.38 198 ILE A CA 1
ATOM 1610 C C . ILE A 1 198 ? -25.143 3.035 11.666 1.00 56.38 198 ILE A C 1
ATOM 1612 O O . ILE A 1 198 ? -24.690 2.723 10.566 1.00 56.38 198 ILE A O 1
ATOM 1616 N N . SER A 1 199 ? -24.609 4.005 12.421 1.00 56.22 199 SER A N 1
ATOM 1617 C CA . SER A 1 199 ? -23.383 4.694 11.997 1.00 56.22 199 SER A CA 1
ATOM 1618 C C . SER A 1 199 ? -22.236 3.673 11.870 1.00 56.22 199 SER A C 1
ATOM 1620 O O . SER A 1 199 ? -22.035 2.857 12.778 1.00 56.22 199 SER A O 1
ATOM 1622 N N . PRO A 1 200 ? -21.466 3.713 10.767 1.00 57.88 200 PRO A N 1
ATOM 1623 C CA . PRO A 1 200 ? -20.438 2.717 10.464 1.00 57.88 200 PRO A CA 1
ATOM 1624 C C . PRO A 1 200 ? -19.280 2.673 11.470 1.00 57.88 200 PRO A C 1
ATOM 1626 O O . PRO A 1 200 ? -18.543 1.690 11.499 1.00 57.88 200 PRO A O 1
ATOM 1629 N N . PHE A 1 201 ? -19.124 3.702 12.310 1.00 62.31 201 PHE A N 1
ATOM 1630 C CA . PHE A 1 201 ? -18.041 3.803 13.295 1.00 62.31 201 PHE A CA 1
ATOM 1631 C C . PHE A 1 201 ? -18.568 4.089 14.710 1.00 62.31 201 PHE A C 1
ATOM 1633 O O . PHE A 1 201 ? -17.781 4.397 15.610 1.00 62.31 201 PHE A O 1
ATOM 1640 N N . TYR A 1 202 ? -19.886 3.986 14.933 1.00 49.88 202 TYR A N 1
ATOM 1641 C CA . TYR A 1 202 ? -20.475 4.176 16.255 1.00 49.88 202 TYR A CA 1
ATOM 1642 C C . TYR A 1 202 ? -20.064 3.053 17.216 1.00 49.88 202 TYR A C 1
ATOM 1644 O O . TYR A 1 202 ? -19.950 1.880 16.850 1.00 49.88 202 TYR A O 1
ATOM 1652 N N . ARG A 1 203 ? -19.911 3.432 18.489 1.00 46.00 203 ARG A N 1
ATOM 1653 C CA . ARG A 1 203 ? -19.429 2.635 19.637 1.00 46.00 203 ARG A CA 1
ATOM 1654 C C . ARG A 1 203 ? -20.083 1.248 19.788 1.00 46.00 203 ARG A C 1
ATOM 1656 O O . ARG A 1 203 ? -19.505 0.353 20.398 1.00 46.00 203 ARG A O 1
ATOM 1663 N N . SER A 1 204 ? -21.274 1.054 19.229 1.00 42.16 204 SER A N 1
ATOM 1664 C CA . SER A 1 204 ? -22.126 -0.125 19.414 1.00 42.16 204 SER A CA 1
ATOM 1665 C C . SER A 1 204 ? -21.708 -1.358 18.601 1.00 42.16 204 SER A C 1
ATOM 1667 O O . SER A 1 204 ? -22.145 -2.460 18.925 1.00 42.16 204 SER A O 1
ATOM 1669 N N . TYR A 1 205 ? -20.837 -1.222 17.592 1.00 45.47 205 TYR A N 1
ATOM 1670 C CA . TYR A 1 205 ? -20.330 -2.368 16.815 1.00 45.47 205 TYR A CA 1
ATOM 1671 C C . TYR A 1 205 ? -19.270 -3.200 17.526 1.00 45.47 205 TYR A C 1
ATOM 1673 O O . TYR A 1 205 ? -18.890 -4.255 17.016 1.00 45.47 205 TYR A O 1
ATOM 1681 N N . PHE A 1 206 ? -18.872 -2.815 18.740 1.00 41.41 206 PHE A N 1
ATOM 1682 C CA . PHE A 1 206 ? -18.293 -3.806 19.627 1.00 41.41 206 PHE A CA 1
ATOM 1683 C C . PHE A 1 206 ? -19.323 -4.928 19.839 1.00 41.41 206 PHE A C 1
ATOM 1685 O O . PHE A 1 206 ? -18.958 -6.050 19.541 1.00 41.41 206 PHE A O 1
ATOM 1692 N N . HIS A 1 207 ? -20.616 -4.656 20.126 1.00 33.19 207 HIS A N 1
ATOM 1693 C CA . HIS A 1 207 ? -21.705 -5.602 20.510 1.00 33.19 207 HIS A CA 1
ATOM 1694 C C . HIS A 1 207 ? -22.489 -6.380 19.451 1.00 33.19 207 HIS A C 1
ATOM 1696 O O . HIS A 1 207 ? -23.218 -7.293 19.833 1.00 33.19 207 HIS A O 1
ATOM 1702 N N . LEU A 1 208 ? -22.303 -6.144 18.154 1.00 33.41 208 LEU A N 1
ATOM 1703 C CA . LEU A 1 208 ? -23.244 -6.664 17.145 1.00 33.41 208 LEU A CA 1
ATOM 1704 C C . LEU A 1 208 ? -22.643 -7.558 16.050 1.00 33.41 208 LEU A C 1
ATOM 1706 O O . LEU A 1 208 ? -23.340 -7.892 15.097 1.00 33.41 208 LEU A O 1
ATOM 1710 N N . ILE A 1 209 ? -21.388 -8.002 16.181 1.00 33.69 209 ILE A N 1
ATOM 1711 C CA . ILE A 1 209 ? -20.755 -8.879 15.172 1.00 33.69 209 ILE A CA 1
ATOM 1712 C C . ILE A 1 209 ? -21.061 -10.381 15.383 1.00 33.69 209 ILE A C 1
ATOM 1714 O O . ILE A 1 209 ? -20.821 -11.174 14.478 1.00 33.69 209 ILE A O 1
ATOM 1718 N N . PHE A 1 210 ? -21.698 -10.790 16.490 1.00 33.56 210 PHE A N 1
ATOM 1719 C CA . PHE A 1 210 ? -22.219 -12.158 16.640 1.00 33.56 210 PHE A CA 1
ATOM 1720 C C . PHE A 1 210 ? -23.609 -12.158 17.297 1.00 33.56 210 PHE A C 1
ATOM 1722 O O . PHE A 1 210 ? -23.746 -11.626 18.402 1.00 33.56 210 PHE A O 1
ATOM 1729 N N . PRO A 1 211 ? -24.650 -12.750 16.674 1.00 30.95 211 PRO A N 1
ATOM 1730 C CA . PRO A 1 211 ? -25.875 -13.058 17.398 1.00 30.95 211 PRO A CA 1
ATOM 1731 C C . PRO A 1 211 ? -25.519 -14.041 18.517 1.00 30.95 211 PRO A C 1
ATOM 1733 O O . PRO A 1 211 ? -24.771 -14.993 18.290 1.00 30.95 211 PRO A O 1
ATOM 1736 N N . LYS A 1 212 ? -26.035 -13.803 19.730 1.00 30.06 212 LYS A N 1
ATOM 1737 C CA . LYS A 1 212 ? -25.984 -14.784 20.819 1.00 30.06 212 LYS A CA 1
ATOM 1738 C C . LYS A 1 212 ? -26.431 -16.132 20.252 1.00 30.06 212 LYS A C 1
ATOM 1740 O O . LYS A 1 212 ? -27.587 -16.262 19.850 1.00 30.06 212 LYS A O 1
ATOM 1745 N N . ALA A 1 213 ? -25.534 -17.115 20.221 1.00 29.89 213 ALA A N 1
ATOM 1746 C CA . ALA A 1 213 ? -25.961 -18.499 20.138 1.00 29.89 213 ALA A CA 1
ATOM 1747 C C . ALA A 1 213 ? -26.884 -18.719 21.341 1.00 29.89 213 ALA A C 1
ATOM 1749 O O . ALA A 1 213 ? -26.475 -18.510 22.486 1.00 29.89 213 ALA A O 1
ATOM 1750 N N . LYS A 1 214 ? -28.159 -19.009 21.071 1.00 28.72 214 LYS A N 1
ATOM 1751 C CA . LYS A 1 214 ? -29.076 -19.467 22.107 1.00 28.72 214 LYS A CA 1
ATOM 1752 C C . LYS A 1 214 ? -28.492 -20.760 22.663 1.00 28.72 214 LYS A C 1
ATOM 1754 O O . LYS A 1 214 ? -28.230 -21.689 21.906 1.00 28.72 214 LYS A O 1
ATOM 1759 N N . VAL A 1 215 ? -28.234 -20.746 23.961 1.00 33.03 215 VAL A N 1
ATOM 1760 C CA . VAL A 1 215 ? -28.078 -21.955 24.755 1.00 33.03 215 VAL A CA 1
ATOM 1761 C C . VAL A 1 215 ? -29.497 -22.451 24.993 1.00 33.03 215 VAL A C 1
ATOM 1763 O O . VAL A 1 215 ? -30.257 -21.752 25.660 1.00 33.03 215 VAL A O 1
ATOM 1766 N N . ASP A 1 216 ? -29.826 -23.592 24.398 1.00 33.06 216 ASP A N 1
ATOM 1767 C CA . ASP A 1 216 ? -30.774 -24.550 24.964 1.00 33.06 216 ASP A CA 1
ATOM 1768 C C . ASP A 1 216 ? -29.956 -25.785 25.368 1.00 33.06 216 ASP A C 1
ATOM 1770 O O . ASP A 1 216 ? -29.078 -26.189 24.564 1.00 33.06 216 ASP A O 1
#